Protein AF-0000000066938755 (afdb_homodimer)

Solvent-accessible surface area (backbone atoms only — not comparable to full-atom values): 15644 Å² total; per-residue (Å²): 121,82,80,70,64,70,66,38,62,28,36,40,84,78,56,40,41,33,39,37,31,66,53,80,45,90,40,31,42,31,44,42,37,76,62,40,30,31,38,31,44,30,29,24,67,40,48,62,88,62,52,44,80,46,65,42,92,86,52,53,77,41,65,29,66,55,67,86,51,46,42,32,41,32,22,37,66,63,65,39,28,58,47,34,36,41,62,67,54,75,63,49,87,84,67,51,86,54,50,25,33,38,25,49,44,29,26,64,62,80,80,44,73,85,49,53,74,43,74,38,60,65,43,38,52,33,66,90,62,59,77,90,46,54,56,92,82,54,62,37,65,128,120,83,80,70,66,70,66,39,61,28,36,39,83,81,56,40,40,32,40,36,30,68,54,81,44,91,39,31,41,30,44,43,38,73,61,40,30,31,38,29,44,30,29,25,66,40,48,62,89,62,52,43,80,47,66,43,91,88,52,52,75,40,65,30,66,55,68,85,50,46,42,34,39,32,22,35,66,63,63,39,28,58,47,34,38,41,60,67,54,75,62,50,88,85,67,50,86,52,51,25,33,39,26,48,43,29,27,63,64,78,81,46,72,85,49,52,74,44,75,38,60,65,43,38,50,32,65,89,62,60,77,90,46,55,55,95,80,54,61,38,63,128

InterPro domains:
  IPR006913 CENP-V/GFA domain [PF04828] (9-85)
  IPR006913 CENP-V/GFA domain [PS51891] (8-120)
  IPR011057 Mss4-like superfamily [SSF51316] (8-119)

Secondary structure (DSSP, 8-state):
-------EEEE-TTSSEEEEESS--S-EEEE-SHHHHHHT--EEEE-GGG-EEEE-TT--EEEEE-TT--EEEEEETTT--EEEEEE-SPPPTT-----EEEEGGGB-GGGGTTS-EEEEGGGGTS-SS-GGG--TT-----/-------EEEE-TTSSEEEEESS--S-EEEE-SHHHHHHT--EEEE-GGG-EEEE-TT--EEEEE-TT--EEEEEETTT--EEEEEE-SPPPTT-----EEEEGGGB-GGGGTTS-EEEEGGGGTS-SS-GGG--TT-----

Structure (mmCIF, N/CA/C/O backbone):
data_AF-0000000066938755-model_v1
#
loop_
_entity.id
_entity.type
_entity.pdbx_description
1 polymer 'CENP-V/GFA domain-containing protein'
#
loop_
_atom_site.group_PDB
_atom_site.id
_atom_site.type_symbol
_atom_site.label_atom_id
_atom_site.label_alt_id
_atom_site.label_comp_id
_atom_site.label_asym_id
_atom_site.label_entity_id
_atom_site.label_seq_id
_atom_site.pdbx_PDB_ins_code
_atom_site.Cartn_x
_atom_site.Cartn_y
_atom_site.Cartn_z
_atom_site.occupancy
_atom_site.B_iso_or_equiv
_atom_site.auth_seq_id
_atom_site.auth_comp_id
_atom_site.auth_asym_id
_atom_site.auth_atom_id
_atom_site.pdbx_PDB_model_num
ATOM 1 N N . MET A 1 1 ? 18.531 30.297 16.766 1 42.84 1 MET A N 1
ATOM 2 C CA . MET A 1 1 ? 17.281 29.812 16.156 1 42.84 1 MET A CA 1
ATOM 3 C C . MET A 1 1 ? 17.188 28.297 16.219 1 42.84 1 MET A C 1
ATOM 5 O O . MET A 1 1 ? 18.172 27.609 15.953 1 42.84 1 MET A O 1
ATOM 9 N N . ALA A 1 2 ? 16.469 27.781 17.172 1 47.81 2 ALA A N 1
ATOM 10 C CA . ALA A 1 2 ? 16.516 26.328 17.328 1 47.81 2 ALA A CA 1
ATOM 11 C C . ALA A 1 2 ? 16.672 25.625 15.969 1 47.81 2 ALA A C 1
ATOM 13 O O . ALA A 1 2 ? 16.016 26.016 14.992 1 47.81 2 ALA A O 1
ATOM 14 N N . ALA A 1 3 ? 17.594 25.062 15.562 1 51.38 3 ALA A N 1
ATOM 15 C CA . ALA A 1 3 ? 17.953 24.438 14.297 1 51.38 3 ALA A CA 1
ATOM 16 C C . ALA A 1 3 ? 16.797 23.578 13.758 1 51.38 3 ALA A C 1
ATOM 18 O O . ALA A 1 3 ? 16.406 22.594 14.383 1 51.38 3 ALA A O 1
ATOM 19 N N . ALA A 1 4 ? 15.758 24.156 13.172 1 60.5 4 ALA A N 1
ATOM 20 C CA . ALA A 1 4 ? 14.523 23.516 12.711 1 60.5 4 ALA A CA 1
ATOM 21 C C . ALA A 1 4 ? 14.828 22.25 11.906 1 60.5 4 ALA A C 1
ATOM 23 O O . ALA A 1 4 ? 15.758 22.234 11.094 1 60.5 4 ALA A O 1
ATOM 24 N N . ASN A 1 5 ? 14.602 21 12.469 1 71.94 5 ASN A N 1
ATOM 25 C CA . ASN A 1 5 ? 14.805 19.766 11.719 1 71.94 5 ASN A CA 1
ATOM 26 C C . ASN A 1 5 ? 14.297 19.891 10.281 1 71.94 5 ASN A C 1
ATOM 28 O O . ASN A 1 5 ? 13.305 20.578 10.023 1 71.94 5 ASN A O 1
ATOM 32 N N . PRO A 1 6 ? 15.195 19.641 9.359 1 86.5 6 PRO A N 1
ATOM 33 C CA . PRO A 1 6 ? 14.781 19.734 7.957 1 86.5 6 PRO A CA 1
ATOM 34 C C . PRO A 1 6 ? 13.43 19.078 7.691 1 86.5 6 PRO A C 1
ATOM 36 O O . PRO A 1 6 ? 13.055 18.125 8.375 1 86.5 6 PRO A O 1
ATOM 39 N N . PRO A 1 7 ? 12.672 19.719 6.781 1 95.75 7 PRO A N 1
ATOM 40 C CA . PRO A 1 7 ? 11.391 19.109 6.402 1 95.75 7 PRO A CA 1
ATOM 41 C C . PRO A 1 7 ? 11.531 17.672 5.926 1 95.75 7 PRO A C 1
ATOM 43 O O . PRO A 1 7 ? 12.617 17.25 5.508 1 95.75 7 PRO A O 1
ATOM 46 N N . ILE A 1 8 ? 10.484 16.922 6.117 1 97.44 8 ILE A N 1
ATOM 47 C CA . ILE A 1 8 ? 10.414 15.531 5.688 1 97.44 8 ILE A CA 1
ATOM 48 C C . ILE A 1 8 ? 9.664 15.438 4.363 1 97.44 8 ILE A C 1
ATOM 50 O O . ILE A 1 8 ? 8.602 16.047 4.203 1 97.44 8 ILE A O 1
ATOM 54 N N . ARG A 1 9 ? 10.289 14.68 3.465 1 98.12 9 ARG A N 1
ATOM 55 C CA . ARG A 1 9 ? 9.688 14.492 2.148 1 98.12 9 ARG A CA 1
ATOM 56 C C . ARG A 1 9 ? 9.211 13.055 1.969 1 98.12 9 ARG A C 1
ATOM 58 O O . ARG A 1 9 ? 9.953 12.109 2.229 1 98.12 9 ARG A O 1
ATOM 65 N N . SER A 1 10 ? 7.965 12.922 1.59 1 98.75 10 SER A N 1
ATOM 66 C CA . SER A 1 10 ? 7.332 11.664 1.213 1 98.75 10 SER A CA 1
ATOM 67 C C . SER A 1 10 ? 7.008 11.633 -0.277 1 98.75 10 SER A C 1
ATOM 69 O O . SER A 1 10 ? 6.125 12.352 -0.742 1 98.75 10 SER A O 1
ATOM 71 N N . THR A 1 11 ? 7.711 10.734 -1.049 1 98.75 11 THR A N 1
ATOM 72 C CA . THR A 1 11 ? 7.594 10.781 -2.502 1 98.75 11 THR A CA 1
ATOM 73 C C . THR A 1 11 ? 7.215 9.406 -3.057 1 98.75 11 THR A C 1
ATOM 75 O O . THR A 1 11 ? 7.805 8.398 -2.676 1 98.75 11 THR A O 1
ATOM 78 N N . CYS A 1 12 ? 6.18 9.445 -3.934 1 98.88 12 CYS A N 1
ATOM 79 C CA . CYS A 1 12 ? 5.828 8.172 -4.559 1 98.88 12 CYS A CA 1
ATOM 80 C C . CYS A 1 12 ? 6.98 7.641 -5.402 1 98.88 12 CYS A C 1
ATOM 82 O O . CYS A 1 12 ? 7.992 8.32 -5.578 1 98.88 12 CYS A O 1
ATOM 84 N N . HIS A 1 13 ? 6.941 6.504 -5.922 1 98.81 13 HIS A N 1
ATOM 85 C CA . HIS A 1 13 ? 8.086 5.816 -6.512 1 98.81 13 HIS A CA 1
ATOM 86 C C . HIS A 1 13 ? 8.555 6.516 -7.781 1 98.81 13 HIS A C 1
ATOM 88 O O . HIS A 1 13 ? 9.758 6.645 -8.016 1 98.81 13 HIS A O 1
ATOM 94 N N . CYS A 1 14 ? 7.637 6.938 -8.555 1 98.56 14 CYS A N 1
ATOM 95 C CA . CYS A 1 14 ? 8 7.535 -9.836 1 98.56 14 CYS A CA 1
ATOM 96 C C . CYS A 1 14 ? 8.328 9.016 -9.672 1 98.56 14 CYS A C 1
ATOM 98 O O . CYS A 1 14 ? 8.75 9.672 -10.625 1 98.56 14 CYS A O 1
ATOM 100 N N . GLY A 1 15 ? 8.039 9.547 -8.539 1 98.56 15 GLY A N 1
ATOM 101 C CA . GLY A 1 15 ? 8.398 10.93 -8.25 1 98.56 15 GLY A CA 1
ATOM 102 C C . GLY A 1 15 ? 7.301 11.914 -8.617 1 98.56 15 GLY A C 1
ATOM 103 O O . GLY A 1 15 ? 7.457 13.125 -8.43 1 98.56 15 GLY A O 1
ATOM 104 N N . ALA A 1 16 ? 6.172 11.477 -9.016 1 98.88 16 ALA A N 1
ATOM 105 C CA . ALA A 1 16 ? 5.113 12.344 -9.523 1 98.88 16 ALA A CA 1
ATOM 106 C C . ALA A 1 16 ? 4.492 13.164 -8.391 1 98.88 16 ALA A C 1
ATOM 108 O O . ALA A 1 16 ? 4.031 14.289 -8.617 1 98.88 16 ALA A O 1
ATOM 109 N N . ILE A 1 17 ? 4.41 12.617 -7.195 1 98.88 17 ILE A N 1
ATOM 110 C CA . ILE A 1 17 ? 3.742 13.25 -6.066 1 98.88 17 ILE A CA 1
ATOM 111 C C . ILE A 1 17 ? 4.676 13.266 -4.855 1 98.88 17 ILE A C 1
ATOM 113 O O . ILE A 1 17 ? 5.27 12.242 -4.508 1 98.88 17 ILE A O 1
ATOM 117 N N . ALA A 1 18 ? 4.824 14.391 -4.266 1 98.81 18 ALA A N 1
ATOM 118 C CA . ALA A 1 18 ? 5.594 14.547 -3.035 1 98.81 18 ALA A CA 1
ATOM 119 C C . ALA A 1 18 ? 4.805 15.336 -1.991 1 98.81 18 ALA A C 1
ATOM 121 O O . ALA A 1 18 ? 4.176 16.344 -2.312 1 98.81 18 ALA A O 1
ATOM 122 N N . ILE A 1 19 ? 4.793 14.844 -0.82 1 98.88 19 ILE A N 1
ATOM 123 C CA . ILE A 1 19 ? 4.219 15.523 0.336 1 98.88 19 ILE A CA 1
ATOM 124 C C . ILE A 1 19 ? 5.336 15.961 1.283 1 98.88 19 ILE A C 1
ATOM 126 O O . ILE A 1 19 ? 6.18 15.156 1.676 1 98.88 19 ILE A O 1
ATOM 130 N N . ILE A 1 20 ? 5.281 17.203 1.581 1 98.75 20 ILE A N 1
ATOM 131 C CA . ILE A 1 20 ? 6.305 17.781 2.451 1 98.75 20 ILE A CA 1
ATOM 132 C C . ILE A 1 20 ? 5.684 18.172 3.787 1 98.75 20 ILE A C 1
ATOM 134 O O . ILE A 1 20 ? 4.676 18.891 3.822 1 98.75 20 ILE A O 1
ATOM 138 N N . VAL A 1 21 ? 6.305 17.703 4.895 1 98.5 21 VAL A N 1
ATOM 139 C CA . VAL A 1 21 ? 5.832 18.016 6.238 1 98.5 21 VAL A CA 1
ATOM 140 C C . VAL A 1 21 ? 6.977 18.594 7.07 1 98.5 21 VAL A C 1
ATOM 142 O O . VAL A 1 21 ? 8.148 18.328 6.785 1 98.5 21 VAL A O 1
ATOM 145 N N . PRO A 1 22 ? 6.633 19.266 8.125 1 97.25 22 PRO A N 1
ATOM 146 C CA . PRO A 1 22 ? 7.664 20.062 8.812 1 97.25 22 PRO A CA 1
ATOM 147 C C . PRO A 1 22 ? 8.438 19.234 9.844 1 97.25 22 PRO A C 1
ATOM 149 O O . PRO A 1 22 ? 9.422 19.719 10.406 1 97.25 22 PRO A O 1
ATOM 152 N N . ARG A 1 23 ? 8 18.031 10.133 1 96.75 23 ARG A N 1
ATOM 153 C CA . ARG A 1 23 ? 8.609 17.234 11.195 1 96.75 23 ARG A CA 1
ATOM 154 C C . ARG A 1 23 ? 8.281 15.758 11.031 1 96.75 23 ARG A C 1
ATOM 156 O O . ARG A 1 23 ? 7.41 15.391 10.242 1 96.75 23 ARG A O 1
ATOM 163 N N . LEU A 1 24 ? 9.062 14.961 11.766 1 97.44 24 LEU A N 1
ATOM 164 C CA . LEU A 1 24 ? 8.688 13.562 11.891 1 97.44 24 LEU A CA 1
ATOM 165 C C . LEU A 1 24 ? 7.359 13.414 12.633 1 97.44 24 LEU A C 1
ATOM 167 O O . LEU A 1 24 ? 7.02 14.258 13.469 1 97.44 24 LEU A O 1
ATOM 171 N N . PRO A 1 25 ? 6.617 12.406 12.258 1 97.75 25 PRO A N 1
ATOM 172 C CA . PRO A 1 25 ? 5.398 12.195 13.039 1 97.75 25 PRO A CA 1
ATOM 173 C C . PRO A 1 25 ? 5.688 11.727 14.461 1 97.75 25 PRO A C 1
ATOM 175 O O . PRO A 1 25 ? 6.762 11.188 14.734 1 97.75 25 PRO A O 1
ATOM 178 N N . GLU A 1 26 ? 4.738 11.953 15.32 1 97.06 26 GLU A N 1
ATOM 179 C CA . GLU A 1 26 ? 4.871 11.492 16.703 1 97.06 26 GLU A CA 1
ATOM 180 C C . GLU A 1 26 ? 4.984 9.969 16.766 1 97.06 26 GLU A C 1
ATOM 182 O O . GLU A 1 26 ? 5.742 9.43 17.562 1 97.06 26 GLU A O 1
ATOM 187 N N . TYR A 1 27 ? 4.285 9.328 16 1 98.31 27 TYR A N 1
ATOM 188 C CA . TYR A 1 27 ? 4.301 7.887 15.773 1 98.31 27 TYR A CA 1
ATOM 189 C C . TYR A 1 27 ? 3.754 7.547 14.391 1 98.31 27 TYR A C 1
ATOM 191 O O . TYR A 1 27 ? 3.215 8.414 13.695 1 98.31 27 TYR A O 1
ATOM 199 N N . ILE A 1 28 ? 4 6.383 13.992 1 98.75 28 ILE A N 1
ATOM 200 C CA . ILE A 1 28 ? 3.453 5.848 12.75 1 98.75 28 ILE A CA 1
ATOM 201 C C . ILE A 1 28 ? 2.324 4.867 13.062 1 98.75 28 ILE A C 1
ATOM 203 O O . ILE A 1 28 ? 2.514 3.912 13.82 1 98.75 28 ILE A O 1
ATOM 207 N N . ASN A 1 29 ? 1.159 5.184 12.516 1 98.62 29 ASN A N 1
ATOM 208 C CA . ASN A 1 29 ? 0.007 4.316 12.742 1 98.62 29 ASN A CA 1
ATOM 209 C C . ASN A 1 29 ? -0.205 3.348 11.586 1 98.62 29 ASN A C 1
ATOM 211 O O . ASN A 1 29 ? -0.45 3.77 10.453 1 98.62 29 ASN A O 1
ATOM 215 N N . VAL A 1 30 ? -0.085 2.09 11.867 1 98.44 30 VAL A N 1
ATOM 216 C CA . VAL A 1 30 ? -0.421 1.041 10.914 1 98.44 30 VAL A CA 1
ATOM 217 C C . VAL A 1 30 ? -1.814 0.494 11.211 1 98.44 30 VAL A C 1
ATOM 219 O O . VAL A 1 30 ? -1.955 -0.539 11.867 1 98.44 30 VAL A O 1
ATOM 222 N N . CYS A 1 31 ? -2.768 1.199 10.711 1 97.69 31 CYS A N 1
ATOM 223 C CA . CYS A 1 31 ? -4.176 0.887 10.938 1 97.69 31 CYS A CA 1
ATOM 224 C C . CYS A 1 31 ? -4.578 -0.385 10.203 1 97.69 31 CYS A C 1
ATOM 226 O O . CYS A 1 31 ? -4.195 -0.586 9.047 1 97.69 31 CYS A O 1
ATOM 228 N N . GLN A 1 32 ? -5.426 -1.168 10.797 1 96.88 32 GLN A N 1
ATOM 229 C CA . GLN A 1 32 ? -5.781 -2.445 10.188 1 96.88 32 GLN A CA 1
ATOM 230 C C . GLN A 1 32 ? -7.246 -2.459 9.75 1 96.88 32 GLN A C 1
ATOM 232 O O . GLN A 1 32 ? -7.828 -3.525 9.555 1 96.88 32 GLN A O 1
ATOM 237 N N . CYS A 1 33 ? -7.852 -1.279 9.609 1 96.5 33 CYS A N 1
ATOM 238 C CA . CYS A 1 33 ? -9.195 -1.281 9.039 1 96.5 33 CYS A CA 1
ATOM 239 C C . CYS A 1 33 ? -9.18 -1.816 7.609 1 96.5 33 CYS A C 1
ATOM 241 O O . CYS A 1 33 ? -8.109 -2.115 7.066 1 96.5 33 CYS A O 1
ATOM 243 N N . THR A 1 34 ? -10.273 -1.921 6.957 1 96.56 34 THR A N 1
ATOM 244 C CA . THR A 1 34 ? -10.398 -2.676 5.715 1 96.56 34 THR A CA 1
ATOM 245 C C . THR A 1 34 ? -9.609 -2.008 4.598 1 96.56 34 THR A C 1
ATOM 247 O O . THR A 1 34 ? -8.961 -2.688 3.797 1 96.56 34 THR A O 1
ATOM 250 N N . ILE A 1 35 ? -9.57 -0.708 4.562 1 97.69 35 ILE A N 1
ATOM 251 C CA . ILE A 1 35 ? -8.898 -0.062 3.438 1 97.69 35 ILE A CA 1
ATOM 252 C C . ILE A 1 35 ? -7.426 0.153 3.773 1 97.69 35 ILE A C 1
ATOM 254 O O . ILE A 1 35 ? -6.551 -0.041 2.924 1 97.69 35 ILE A O 1
ATOM 258 N N . CYS A 1 36 ? -7.105 0.47 5 1 98.31 36 CYS A N 1
ATOM 259 C CA . CYS A 1 36 ? -5.727 0.778 5.359 1 98.31 36 CYS A CA 1
ATOM 260 C C . CYS A 1 36 ? -4.852 -0.468 5.289 1 98.31 36 CYS A C 1
ATOM 262 O O . CYS A 1 36 ? -3.711 -0.406 4.828 1 98.31 36 CYS A O 1
ATOM 264 N N . ARG A 1 37 ? -5.398 -1.554 5.719 1 97.81 37 ARG A N 1
ATOM 265 C CA . ARG A 1 37 ? -4.594 -2.77 5.648 1 97.81 37 ARG A CA 1
ATOM 266 C C . ARG A 1 37 ? -4.324 -3.164 4.199 1 97.81 37 ARG A C 1
ATOM 268 O O . ARG A 1 37 ? -3.262 -3.701 3.885 1 97.81 37 ARG A O 1
ATOM 275 N N . ARG A 1 38 ? -5.27 -2.926 3.33 1 98.75 38 ARG A N 1
ATOM 276 C CA . ARG A 1 38 ? -5.074 -3.25 1.921 1 98.75 38 ARG A CA 1
ATOM 277 C C . ARG A 1 38 ? -4.004 -2.359 1.299 1 98.75 38 ARG A C 1
ATOM 279 O O . ARG A 1 38 ? -3.213 -2.816 0.47 1 98.75 38 ARG A O 1
ATOM 286 N N . TYR A 1 39 ? -3.988 -1.145 1.74 1 98.88 39 TYR A N 1
ATOM 287 C CA . TYR A 1 39 ? -2.943 -0.234 1.284 1 98.88 39 TYR A CA 1
ATOM 288 C C . TYR A 1 39 ? -1.594 -0.607 1.886 1 98.88 39 TYR A C 1
ATOM 290 O O . TYR A 1 39 ? -0.545 -0.244 1.348 1 98.88 39 TYR A O 1
ATOM 298 N N . GLY A 1 40 ? -1.645 -1.306 2.947 1 98.62 40 GLY A N 1
ATOM 299 C CA . GLY A 1 40 ? -0.41 -1.477 3.699 1 98.62 40 GLY A CA 1
ATOM 300 C C . GLY A 1 40 ? 0.199 -0.164 4.152 1 98.62 40 GLY A C 1
ATOM 301 O O . GLY A 1 40 ? 1.419 -0.053 4.285 1 98.62 40 GLY A O 1
ATOM 302 N N . ALA A 1 41 ? -0.607 0.775 4.336 1 98.75 41 ALA A N 1
ATOM 303 C CA . ALA A 1 41 ? -0.117 2.127 4.598 1 98.75 41 ALA A CA 1
ATOM 304 C C . ALA A 1 41 ? 0.369 2.266 6.039 1 98.75 41 ALA A C 1
ATOM 306 O O . ALA A 1 41 ? -0.072 1.526 6.922 1 98.75 41 ALA A O 1
ATOM 307 N N . ALA A 1 42 ? 1.261 3.133 6.254 1 98.81 42 ALA A N 1
ATOM 308 C CA . ALA A 1 42 ? 1.79 3.576 7.539 1 98.81 42 ALA A CA 1
ATOM 309 C C . ALA A 1 42 ? 1.661 5.09 7.695 1 98.81 42 ALA A C 1
ATOM 311 O O . ALA A 1 42 ? 2.426 5.848 7.098 1 98.81 42 ALA A O 1
ATOM 312 N N . TRP A 1 43 ? 0.767 5.457 8.586 1 98.88 43 TRP A N 1
ATOM 313 C CA . TRP A 1 43 ? 0.293 6.84 8.562 1 98.88 43 TRP A CA 1
ATOM 314 C C . TRP A 1 43 ? 1.038 7.691 9.578 1 98.88 43 TRP A C 1
ATOM 316 O O . TRP A 1 43 ? 1.145 7.316 10.75 1 98.88 43 TRP A O 1
ATOM 326 N N . GLY A 1 44 ? 1.58 8.797 9.141 1 98.75 44 GLY A N 1
ATOM 327 C CA . GLY A 1 44 ? 1.902 9.938 9.977 1 98.75 44 GLY A CA 1
ATOM 328 C C . GLY A 1 44 ? 0.848 11.031 9.938 1 98.75 44 GLY A C 1
ATOM 329 O O . GLY A 1 44 ? 0.285 11.312 8.875 1 98.75 44 GLY A O 1
ATOM 330 N N . TYR A 1 45 ? 0.592 11.656 11.031 1 98.19 45 TYR A N 1
ATOM 331 C CA . TYR A 1 45 ? -0.534 12.578 11.109 1 98.19 45 TYR A CA 1
ATOM 332 C C . TYR A 1 45 ? -0.05 14.023 11.219 1 98.19 45 TYR A C 1
ATOM 334 O O . TYR A 1 45 ? 0.914 14.305 11.93 1 98.19 45 TYR A O 1
ATOM 342 N N . TYR A 1 46 ? -0.812 14.867 10.461 1 97.19 46 TYR A N 1
ATOM 343 C CA . TYR A 1 46 ? -0.504 16.297 10.43 1 97.19 46 TYR A CA 1
ATOM 344 C C . TYR A 1 46 ? -1.771 17.125 10.258 1 97.19 46 TYR A C 1
ATOM 346 O O . TYR A 1 46 ? -2.762 16.641 9.703 1 97.19 46 TYR A O 1
ATOM 354 N N . HIS A 1 47 ? -1.703 18.328 10.805 1 95.94 47 HIS A N 1
ATOM 355 C CA . HIS A 1 47 ? -2.721 19.297 10.398 1 95.94 47 HIS A CA 1
ATOM 356 C C . HIS A 1 47 ? -2.582 19.656 8.93 1 95.94 47 HIS A C 1
ATOM 358 O O . HIS A 1 47 ? -1.474 19.906 8.453 1 95.94 47 HIS A O 1
ATOM 364 N N . PRO A 1 48 ? -3.725 19.672 8.211 1 96.12 48 PRO A N 1
ATOM 365 C CA . PRO A 1 48 ? -3.635 19.953 6.773 1 96.12 48 PRO A CA 1
ATOM 366 C C . PRO A 1 48 ? -2.908 21.266 6.477 1 96.12 48 PRO A C 1
ATOM 368 O O . PRO A 1 48 ? -2.203 21.375 5.469 1 96.12 48 PRO A O 1
ATOM 371 N N . ASP A 1 49 ? -2.924 22.203 7.332 1 94.81 49 ASP A N 1
ATOM 372 C CA . ASP A 1 49 ? -2.355 23.531 7.102 1 94.81 49 ASP A CA 1
ATOM 373 C C . ASP A 1 49 ? -0.829 23.469 7.102 1 94.81 49 ASP A C 1
ATOM 375 O O . ASP A 1 49 ? -0.171 24.406 6.641 1 94.81 49 ASP A O 1
ATOM 379 N N . GLU A 1 50 ? -0.286 22.438 7.617 1 95.94 50 GLU A N 1
ATOM 380 C CA . GLU A 1 50 ? 1.17 22.406 7.723 1 95.94 50 GLU A CA 1
ATOM 381 C C . GLU A 1 50 ? 1.783 21.547 6.621 1 95.94 50 GLU A C 1
ATOM 383 O O . GLU A 1 50 ? 2.996 21.312 6.602 1 95.94 50 GLU A O 1
ATOM 388 N N . VAL A 1 51 ? 0.937 21.094 5.73 1 98.19 51 VAL A N 1
ATOM 389 C CA . VAL A 1 51 ? 1.369 20.125 4.723 1 98.19 51 VAL A CA 1
ATOM 390 C C . VAL A 1 51 ? 1.444 20.812 3.357 1 98.19 51 VAL A C 1
ATOM 392 O O . VAL A 1 51 ? 0.55 21.578 2.988 1 98.19 51 VAL A O 1
ATOM 395 N N . LYS A 1 52 ? 2.539 20.531 2.648 1 98.56 52 LYS A N 1
ATOM 396 C CA . LYS A 1 52 ? 2.674 20.953 1.258 1 98.56 52 LYS A CA 1
ATOM 397 C C . LYS A 1 52 ? 2.66 19.766 0.311 1 98.56 52 LYS A C 1
ATOM 399 O O . LYS A 1 52 ? 3.35 18.766 0.548 1 98.56 52 LYS A O 1
ATOM 404 N N . ILE A 1 53 ? 1.874 19.875 -0.751 1 98.69 53 ILE A N 1
ATOM 405 C CA . ILE A 1 53 ? 1.812 18.828 -1.77 1 98.69 53 ILE A CA 1
ATOM 406 C C . ILE A 1 53 ? 2.387 19.359 -3.082 1 98.69 53 ILE A C 1
ATOM 408 O O . ILE A 1 53 ? 1.978 20.422 -3.564 1 98.69 53 ILE A O 1
ATOM 412 N N . GLU A 1 54 ? 3.346 18.594 -3.59 1 98.62 54 GLU A N 1
ATOM 413 C CA . GLU A 1 54 ? 3.961 18.906 -4.879 1 98.62 54 GLU A CA 1
ATOM 414 C C . GLU A 1 54 ? 3.691 17.812 -5.898 1 98.62 54 GLU A C 1
ATOM 416 O O . GLU A 1 54 ? 3.844 16.625 -5.594 1 98.62 54 GLU A O 1
ATOM 421 N N . THR A 1 55 ? 3.301 18.234 -7.082 1 98.5 55 THR A N 1
ATOM 422 C CA . THR A 1 55 ? 3.096 17.281 -8.18 1 98.5 55 THR A CA 1
ATOM 423 C C . THR A 1 55 ? 3.881 17.719 -9.414 1 98.5 55 THR A C 1
ATOM 425 O O . THR A 1 55 ? 3.996 18.906 -9.695 1 98.5 55 THR A O 1
ATOM 428 N N . LYS A 1 56 ? 4.453 16.766 -10.078 1 98.44 56 LYS A N 1
ATOM 429 C CA . LYS A 1 56 ? 5.109 17.062 -11.344 1 98.44 56 LYS A CA 1
ATOM 430 C C . LYS A 1 56 ? 4.09 17.484 -12.398 1 98.44 56 LYS A C 1
ATOM 432 O O . LYS A 1 56 ? 2.914 17.125 -12.32 1 98.44 56 LYS A O 1
ATOM 437 N N . PRO A 1 57 ? 4.594 18.25 -13.43 1 97.81 57 PRO A N 1
ATOM 438 C CA . PRO A 1 57 ? 3.686 18.609 -14.516 1 97.81 57 PRO A CA 1
ATOM 439 C C . PRO A 1 57 ? 3.07 17.375 -15.195 1 97.81 57 PRO A C 1
ATOM 441 O O . PRO A 1 57 ? 3.787 16.438 -15.539 1 97.81 57 PRO A O 1
ATOM 444 N N . GLY A 1 58 ? 1.822 17.406 -15.25 1 97.81 58 GLY A N 1
ATOM 445 C CA . GLY A 1 58 ? 1.133 16.328 -15.945 1 97.81 58 GLY A CA 1
ATOM 446 C C . GLY A 1 58 ? 0.804 15.156 -15.047 1 97.81 58 GLY A C 1
ATOM 447 O O . GLY A 1 58 ? 0.125 14.211 -15.461 1 97.81 58 GLY A O 1
ATOM 448 N N . ALA A 1 59 ? 1.325 15.18 -13.836 1 98.19 59 ALA A N 1
ATOM 449 C CA . ALA A 1 59 ? 1.033 14.094 -12.898 1 98.19 59 ALA A CA 1
ATOM 450 C C . ALA A 1 59 ? -0.439 14.094 -12.5 1 98.19 59 ALA A C 1
ATOM 452 O O . ALA A 1 59 ? -1.042 15.156 -12.336 1 98.19 59 ALA A O 1
ATOM 453 N N . ILE A 1 60 ? -0.982 12.898 -12.398 1 98.25 60 ILE A N 1
ATOM 454 C CA . ILE A 1 60 ? -2.369 12.742 -11.977 1 98.25 60 ILE A CA 1
ATOM 455 C C . ILE A 1 60 ? -2.42 12.07 -10.609 1 98.25 60 ILE A C 1
ATOM 457 O O . ILE A 1 60 ? -1.848 10.992 -10.422 1 98.25 60 ILE A O 1
ATOM 461 N N . THR A 1 61 ? -3.027 12.734 -9.672 1 98.75 61 THR A N 1
ATOM 462 C CA . THR A 1 61 ? -3.393 12.148 -8.391 1 98.75 61 THR A CA 1
ATOM 463 C C . THR A 1 61 ? -4.832 11.648 -8.414 1 98.75 61 THR A C 1
ATOM 465 O O . THR A 1 61 ? -5.766 12.438 -8.586 1 98.75 61 THR A O 1
ATOM 468 N N . LYS A 1 62 ? -4.988 10.398 -8.211 1 98.81 62 LYS A N 1
ATOM 469 C CA . LYS A 1 62 ? -6.336 9.844 -8.141 1 98.81 62 LYS A CA 1
ATOM 470 C C . LYS A 1 62 ? -6.844 9.797 -6.703 1 98.81 62 LYS A C 1
ATOM 472 O O . LYS A 1 62 ? -6.051 9.789 -5.762 1 98.81 62 LYS A O 1
ATOM 477 N N . GLN A 1 63 ? -8.133 9.797 -6.602 1 98.69 63 GLN A N 1
ATOM 478 C CA . GLN A 1 63 ? -8.773 9.797 -5.289 1 98.69 63 GLN A CA 1
ATOM 479 C C . GLN A 1 63 ? -9.766 8.648 -5.156 1 98.69 63 GLN A C 1
ATOM 481 O O . GLN A 1 63 ? -10.5 8.344 -6.102 1 98.69 63 GLN A O 1
ATOM 486 N N . TYR A 1 64 ? -9.703 8.07 -4.051 1 98.81 64 TYR A N 1
ATOM 487 C CA . TYR A 1 64 ? -10.734 7.109 -3.668 1 98.81 64 TYR A CA 1
ATOM 488 C C . TYR A 1 64 ? -11.516 7.602 -2.457 1 98.81 64 TYR A C 1
ATOM 490 O O . TYR A 1 64 ? -10.953 7.785 -1.377 1 98.81 64 TYR A O 1
ATOM 498 N N . ILE A 1 65 ? -12.758 7.883 -2.697 1 98.06 65 ILE A N 1
ATOM 499 C CA . ILE A 1 65 ? -13.703 8.336 -1.684 1 98.06 65 ILE A CA 1
ATOM 500 C C . ILE A 1 65 ? -14.805 7.301 -1.506 1 98.06 65 ILE A C 1
ATOM 502 O O . ILE A 1 65 ? -15.492 6.949 -2.467 1 98.06 65 ILE A O 1
ATOM 506 N N . TRP A 1 66 ? -14.953 6.844 -0.285 1 95.31 66 TRP A N 1
ATOM 507 C CA . TRP A 1 66 ? -15.906 5.758 -0.064 1 95.31 66 TRP A CA 1
ATOM 508 C C . TRP A 1 66 ? -16.594 5.906 1.289 1 95.31 66 TRP A C 1
ATOM 510 O O . TRP A 1 66 ? -16.25 6.793 2.072 1 95.31 66 TRP A O 1
ATOM 520 N N . GLY A 1 67 ? -17.594 5.062 1.462 1 92.44 67 GLY A N 1
ATOM 521 C CA . GLY A 1 67 ? -18.281 5.059 2.74 1 92.44 67 GLY A CA 1
ATOM 522 C C . GLY A 1 67 ? -18.938 6.383 3.062 1 92.44 67 GLY A C 1
ATOM 523 O O . GLY A 1 67 ? -19.734 6.898 2.27 1 92.44 67 GLY A O 1
ATOM 524 N N . ASP A 1 68 ? -18.594 6.941 4.258 1 90 68 ASP A N 1
ATOM 525 C CA . ASP A 1 68 ? -19.203 8.203 4.691 1 90 68 ASP A CA 1
ATOM 526 C C . ASP A 1 68 ? -18.656 9.375 3.873 1 90 68 ASP A C 1
ATOM 528 O O . ASP A 1 68 ? -19.141 10.5 4.008 1 90 68 ASP A O 1
ATOM 532 N N . ARG A 1 69 ? -17.703 9.125 3.121 1 93.81 69 ARG A N 1
ATOM 533 C CA . ARG A 1 69 ? -17.172 10.086 2.162 1 93.81 69 ARG A CA 1
ATOM 534 C C . ARG A 1 69 ? -16.516 11.266 2.877 1 93.81 69 ARG A C 1
ATOM 536 O O . ARG A 1 69 ? -16.562 12.398 2.393 1 93.81 69 ARG A O 1
ATOM 543 N N . ASP A 1 70 ? -15.898 10.984 4.07 1 91.25 70 ASP A N 1
ATOM 544 C CA . ASP A 1 70 ? -15.289 12.031 4.887 1 91.25 70 ASP A CA 1
ATOM 545 C C . ASP A 1 70 ? -13.812 12.195 4.551 1 91.25 70 ASP A C 1
ATOM 547 O O . ASP A 1 70 ? -13.195 13.195 4.918 1 91.25 70 ASP A O 1
ATOM 551 N N . LEU A 1 71 ? -13.297 11.172 3.846 1 94.69 71 LEU A N 1
ATOM 552 C CA . LEU A 1 71 ? -11.875 11.164 3.521 1 94.69 71 LEU A CA 1
ATOM 553 C C . LEU A 1 71 ? -11.648 10.805 2.059 1 94.69 71 LEU A C 1
ATOM 555 O O . LEU A 1 71 ? -12.43 10.047 1.477 1 94.69 71 LEU A O 1
ATOM 559 N N . SER A 1 72 ? -10.656 11.391 1.541 1 98.12 72 SER A N 1
ATOM 560 C CA . SER A 1 72 ? -10.141 10.898 0.271 1 98.12 72 SER A CA 1
ATOM 561 C C . SER A 1 72 ? -8.789 10.219 0.456 1 98.12 72 SER A C 1
ATOM 563 O O . SER A 1 72 ? -7.918 10.727 1.162 1 98.12 72 SER A O 1
ATOM 565 N N . PHE A 1 73 ? -8.656 9.055 -0.046 1 98.81 73 PHE A N 1
ATOM 566 C CA . PHE A 1 73 ? -7.348 8.43 -0.187 1 98.81 73 PHE A CA 1
ATOM 567 C C . PHE A 1 73 ? -6.746 8.734 -1.554 1 98.81 73 PHE A C 1
ATOM 569 O O . PHE A 1 73 ? -7.387 8.516 -2.584 1 98.81 73 PHE A O 1
ATOM 576 N N . ASN A 1 74 ? -5.555 9.234 -1.576 1 98.94 74 ASN A N 1
ATOM 577 C CA . ASN A 1 74 ? -4.941 9.781 -2.779 1 98.94 74 ASN A CA 1
ATOM 578 C C . ASN A 1 74 ? -3.705 8.992 -3.193 1 98.94 74 ASN A C 1
ATOM 580 O O . ASN A 1 74 ? -2.809 8.758 -2.379 1 98.94 74 ASN A O 1
ATOM 584 N N . PHE A 1 75 ? -3.68 8.547 -4.461 1 98.94 75 PHE A N 1
ATOM 585 C CA . PHE A 1 75 ? -2.59 7.703 -4.945 1 98.94 75 PHE A CA 1
ATOM 586 C C . PHE A 1 75 ? -2.158 8.125 -6.344 1 98.94 75 PHE A C 1
ATOM 588 O O . PHE A 1 75 ? -2.918 8.781 -7.062 1 98.94 75 PHE A O 1
ATOM 595 N N . CYS A 1 76 ? -0.973 7.844 -6.676 1 98.94 76 CYS A N 1
ATOM 596 C CA . CYS A 1 76 ? -0.39 8.203 -7.965 1 98.94 76 CYS A CA 1
ATOM 597 C C . CYS A 1 76 ? -0.985 7.355 -9.086 1 98.94 76 CYS A C 1
ATOM 599 O O . CYS A 1 76 ? -0.997 6.129 -9.008 1 98.94 76 CYS A O 1
ATOM 601 N N . ASP A 1 77 ? -1.4 7.988 -10.094 1 98.88 77 ASP A N 1
ATOM 602 C CA . ASP A 1 77 ? -1.996 7.309 -11.234 1 98.88 77 ASP A CA 1
ATOM 603 C C . ASP A 1 77 ? -0.956 6.477 -11.984 1 98.88 77 ASP A C 1
ATOM 605 O O . ASP A 1 77 ? -1.291 5.469 -12.609 1 98.88 77 ASP A O 1
ATOM 609 N N . ASN A 1 78 ? 0.24 6.852 -11.867 1 98.75 78 ASN A N 1
ATOM 610 C CA . ASN A 1 78 ? 1.292 6.207 -12.648 1 98.75 78 ASN A CA 1
ATOM 611 C C . ASN A 1 78 ? 1.861 4.992 -11.914 1 98.75 78 ASN A C 1
ATOM 613 O O . ASN A 1 78 ? 1.812 3.873 -12.43 1 98.75 78 ASN A O 1
ATOM 617 N N . CYS A 1 79 ? 2.301 5.176 -10.703 1 98.88 79 CYS A N 1
ATOM 618 C CA . CYS A 1 79 ? 2.99 4.07 -10.047 1 98.88 79 CYS A CA 1
ATOM 619 C C . CYS A 1 79 ? 2.074 3.377 -9.039 1 98.88 79 CYS A C 1
ATOM 621 O O . CYS A 1 79 ? 2.4 2.299 -8.539 1 98.88 79 CYS A O 1
ATOM 623 N N . GLY A 1 80 ? 1.001 3.998 -8.695 1 98.94 80 GLY A N 1
ATOM 624 C CA . GLY A 1 80 ? 0.018 3.33 -7.855 1 98.94 80 GLY A CA 1
ATOM 625 C C . GLY A 1 80 ? 0.278 3.514 -6.371 1 98.94 80 GLY A C 1
ATOM 626 O O . GLY A 1 80 ? -0.506 3.057 -5.535 1 98.94 80 GLY A O 1
ATOM 627 N N . CYS A 1 81 ? 1.344 4.188 -5.977 1 98.94 81 CYS A N 1
ATOM 628 C CA . CYS A 1 81 ? 1.639 4.383 -4.562 1 98.94 81 CYS A CA 1
ATOM 629 C C . CYS A 1 81 ? 0.58 5.262 -3.902 1 98.94 81 CYS A C 1
ATOM 631 O O . CYS A 1 81 ? 0.278 6.352 -4.391 1 98.94 81 CYS A O 1
ATOM 633 N N . VAL A 1 82 ? 0.016 4.797 -2.83 1 99 82 VAL A N 1
ATOM 634 C CA . VAL A 1 82 ? -0.842 5.629 -1.99 1 99 82 VAL A CA 1
ATOM 635 C C . VAL A 1 82 ? 0.005 6.648 -1.232 1 99 82 VAL A C 1
ATOM 637 O O . VAL A 1 82 ? 0.982 6.285 -0.573 1 99 82 VAL A O 1
ATOM 640 N N . CYS A 1 83 ? -0.433 7.906 -1.292 1 98.94 83 CYS A N 1
ATOM 641 C CA . CYS A 1 83 ? 0.443 8.961 -0.791 1 98.94 83 CYS A CA 1
ATOM 642 C C . CYS A 1 83 ? -0.092 9.539 0.512 1 98.94 83 CYS A C 1
ATOM 644 O O . CYS A 1 83 ? 0.666 9.75 1.463 1 98.94 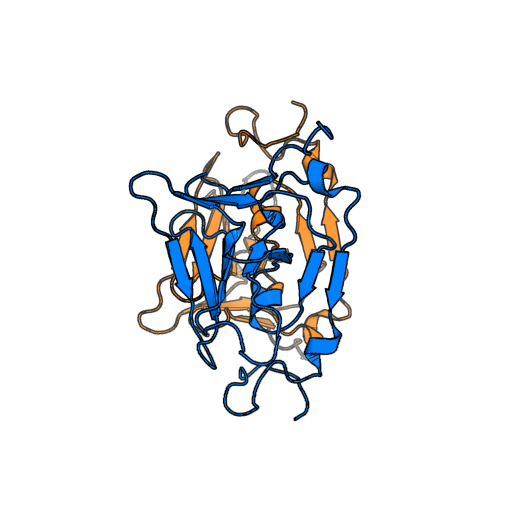83 CYS A O 1
ATOM 646 N N . TYR A 1 84 ? -1.389 9.82 0.536 1 98.94 84 TYR A N 1
ATOM 647 C CA . TYR A 1 84 ? -1.974 10.453 1.713 1 98.94 84 TYR A CA 1
ATOM 648 C C . TYR A 1 84 ? -3.488 10.281 1.727 1 98.94 84 TYR A C 1
ATOM 650 O O . TYR A 1 84 ? -4.09 9.93 0.708 1 98.94 84 TYR A O 1
ATOM 658 N N . TRP A 1 85 ? -4.074 10.383 2.822 1 98.5 85 TRP A N 1
ATOM 659 C CA . TRP A 1 85 ? -5.504 10.664 2.881 1 98.5 85 TRP A CA 1
ATOM 660 C C . TRP A 1 85 ? -5.766 12.078 3.385 1 98.5 85 TRP A C 1
ATOM 662 O O . TRP A 1 85 ? -4.934 12.656 4.09 1 98.5 85 TRP A O 1
ATOM 672 N N . TRP A 1 86 ? -6.852 12.648 2.918 1 97.75 86 TRP A N 1
ATOM 673 C CA . TRP A 1 86 ? -7.207 14.039 3.17 1 97.75 86 TRP A CA 1
ATOM 674 C C . TRP A 1 86 ? -8.641 14.156 3.691 1 97.75 86 TRP A C 1
ATOM 676 O O . TRP A 1 86 ? -9.555 13.531 3.15 1 97.75 86 TRP A O 1
ATOM 686 N N . PRO A 1 87 ? -8.82 14.961 4.77 1 95.75 87 PRO A N 1
ATOM 687 C CA . PRO A 1 87 ? -10.188 15.156 5.266 1 95.75 87 PRO A CA 1
ATOM 688 C C . PRO A 1 87 ? -11.031 16.016 4.332 1 95.75 87 PRO A C 1
ATOM 690 O O . PRO A 1 87 ? -10.555 17.031 3.818 1 95.75 87 PRO A O 1
ATOM 693 N N . LEU A 1 88 ? -12.242 15.555 4.07 1 93.94 88 LEU A N 1
ATOM 694 C CA . LEU A 1 88 ? -13.148 16.297 3.201 1 93.94 88 LEU A CA 1
ATOM 695 C C . LEU A 1 88 ? -14.203 17.031 4.016 1 93.94 88 LEU A C 1
ATOM 697 O O . LEU A 1 88 ? -14.914 17.891 3.488 1 93.94 88 LEU A O 1
ATOM 701 N N . ARG A 1 89 ? -14.266 16.672 5.25 1 85.31 89 ARG A N 1
ATOM 702 C CA . ARG A 1 89 ? -15.172 17.406 6.133 1 85.31 89 ARG A CA 1
ATOM 703 C C . ARG A 1 89 ? -14.43 18.484 6.914 1 85.31 89 ARG A C 1
ATOM 705 O O . ARG A 1 89 ? -13.25 18.328 7.227 1 85.31 89 ARG A O 1
ATOM 712 N N . PRO A 1 90 ? -15.18 19.562 7.105 1 77.75 90 PRO A N 1
ATOM 713 C CA . PRO A 1 90 ? -14.555 20.625 7.891 1 77.75 90 PRO A CA 1
ATOM 714 C C . PRO A 1 90 ? -14.25 20.203 9.328 1 77.75 90 PRO A C 1
ATOM 716 O O . PRO A 1 90 ? -14.812 19.219 9.82 1 77.75 90 PRO A O 1
ATOM 719 N N . PRO A 1 91 ? -13.133 20.891 9.82 1 74.5 91 PRO A N 1
ATOM 720 C CA . PRO A 1 91 ? -12.805 20.578 11.219 1 74.5 91 PRO A CA 1
ATOM 721 C C . PRO A 1 91 ? -14.023 20.656 12.141 1 74.5 91 PRO A C 1
ATOM 723 O O . PRO A 1 91 ? -14.906 21.5 11.938 1 74.5 91 PRO A O 1
ATOM 726 N N . ALA A 1 92 ? -14.094 19.516 12.844 1 64 92 ALA A N 1
ATOM 727 C CA . ALA A 1 92 ? -15.211 19.547 13.781 1 64 92 ALA A CA 1
ATOM 728 C C . ALA A 1 92 ? -15.102 20.766 14.703 1 64 92 ALA A C 1
ATOM 730 O O . ALA A 1 92 ? -14 21.188 15.062 1 64 92 ALA A O 1
ATOM 731 N N . THR A 1 93 ? -16.203 21.375 14.789 1 64.88 93 THR A N 1
ATOM 732 C CA . THR A 1 93 ? -16.312 22.516 15.695 1 64.88 93 THR A CA 1
ATOM 733 C C . THR A 1 93 ? -16.047 22.078 17.141 1 64.88 93 THR A C 1
ATOM 735 O O . THR A 1 93 ? -15.773 22.922 18 1 64.88 93 THR A O 1
ATOM 738 N N . ASP A 1 94 ? -16.25 20.781 17.359 1 59.91 94 ASP A N 1
ATOM 739 C CA . ASP A 1 94 ? -16.172 20.344 18.75 1 59.91 94 ASP A CA 1
ATOM 740 C C . ASP A 1 94 ? -14.734 20.016 19.156 1 59.91 94 ASP A C 1
ATOM 742 O O . ASP A 1 94 ? -14.492 19.406 20.188 1 59.91 94 ASP A O 1
ATOM 746 N N . GLY A 1 95 ? -13.836 20.469 18.406 1 58.34 95 GLY A N 1
ATOM 747 C CA . GLY A 1 95 ? -12.453 20.312 18.844 1 58.34 95 GLY A CA 1
ATOM 748 C C . GLY A 1 95 ? -11.812 19.031 18.328 1 58.34 95 GLY A C 1
ATOM 749 O O . GLY A 1 95 ? -10.734 18.656 18.781 1 58.34 95 GLY A O 1
ATOM 750 N N . GLY A 1 96 ? -12.586 18.281 17.578 1 62.25 96 GLY A N 1
ATOM 751 C CA . GLY A 1 96 ? -11.93 17.078 17.094 1 62.25 96 GLY A CA 1
ATOM 752 C C . GLY A 1 96 ? -10.781 17.359 16.141 1 62.25 96 GLY A C 1
ATOM 753 O O . GLY A 1 96 ? -10.703 18.453 15.578 1 62.25 96 GLY A O 1
ATOM 754 N N . GLU A 1 97 ? -9.789 16.469 16.172 1 72.25 97 GLU A N 1
ATOM 755 C CA . GLU A 1 97 ? -8.555 16.766 15.453 1 72.25 97 GLU A CA 1
ATOM 756 C C . GLU A 1 97 ? -8.773 16.703 13.945 1 72.25 97 GLU A C 1
ATOM 758 O O . GLU A 1 97 ? -9.438 15.789 13.445 1 72.25 97 GLU A O 1
ATOM 763 N N . TYR A 1 98 ? -8.617 17.75 13.297 1 90.19 98 TYR A N 1
ATOM 764 C CA . TYR A 1 98 ? -8.539 17.891 11.844 1 90.19 98 TYR A CA 1
ATOM 765 C C . TYR A 1 98 ? -7.152 17.531 11.336 1 90.19 98 TYR A C 1
ATOM 767 O O . TYR A 1 98 ? -6.227 18.344 11.398 1 90.19 98 TYR A O 1
ATOM 775 N N . LEU A 1 99 ? -7.082 16.203 10.953 1 95.19 99 LEU A N 1
ATOM 776 C CA . LEU A 1 99 ? -5.777 15.695 10.555 1 95.19 99 LEU A CA 1
ATOM 777 C C . LEU A 1 99 ? -5.832 15.094 9.156 1 95.19 99 LEU A C 1
ATOM 779 O O . LEU A 1 99 ? -6.91 14.742 8.672 1 95.19 99 LEU A O 1
ATOM 783 N N . MET A 1 100 ? -4.734 15.141 8.531 1 97.44 100 MET A N 1
ATOM 784 C CA . MET A 1 100 ? -4.484 14.289 7.375 1 97.44 100 MET A CA 1
ATOM 785 C C . MET A 1 100 ? -3.443 13.227 7.699 1 97.44 100 MET A C 1
ATOM 787 O O . MET A 1 100 ? -2.721 13.336 8.688 1 97.44 100 MET A O 1
ATOM 791 N N . GLY A 1 101 ? -3.414 12.156 6.957 1 98.44 101 GLY A N 1
ATOM 792 C CA . GLY A 1 101 ? -2.424 11.102 7.102 1 98.44 101 GLY A CA 1
ATOM 793 C C . GLY A 1 101 ? -1.478 11 5.918 1 98.44 101 GLY A C 1
ATOM 794 O O . GLY A 1 101 ? -1.917 10.859 4.773 1 98.44 101 GLY A O 1
ATOM 795 N N . LEU A 1 102 ? -0.235 11.125 6.211 1 98.81 102 LEU A N 1
ATOM 796 C CA . LEU A 1 102 ? 0.839 10.922 5.246 1 98.81 102 LEU A CA 1
ATOM 797 C C . LEU A 1 102 ? 1.336 9.484 5.277 1 98.81 102 LEU A C 1
ATOM 799 O O . LEU A 1 102 ? 1.607 8.938 6.352 1 98.81 102 LEU A O 1
ATOM 803 N N . ASN A 1 103 ? 1.398 8.82 4.102 1 98.94 103 ASN A N 1
ATOM 804 C CA . ASN A 1 103 ? 1.969 7.48 4.078 1 98.94 103 ASN A CA 1
ATOM 805 C C . ASN A 1 103 ? 3.486 7.512 4.227 1 98.94 103 ASN A C 1
ATOM 807 O O . ASN A 1 103 ? 4.199 7.848 3.279 1 98.94 103 ASN A O 1
ATOM 811 N N . THR A 1 104 ? 3.977 7.07 5.316 1 98.88 104 THR A N 1
ATOM 812 C CA . THR A 1 104 ? 5.398 7.195 5.625 1 98.88 104 THR A CA 1
ATOM 813 C C . THR A 1 104 ? 6.207 6.141 4.879 1 98.88 104 THR A C 1
ATOM 815 O O . THR A 1 104 ? 7.438 6.219 4.816 1 98.88 104 THR A O 1
ATOM 818 N N . ASN A 1 105 ? 5.527 5.191 4.25 1 98.69 105 ASN A N 1
ATOM 819 C CA . ASN A 1 105 ? 6.227 4.219 3.414 1 98.69 105 ASN A CA 1
ATOM 820 C C . ASN A 1 105 ? 6.977 4.898 2.273 1 98.69 105 ASN A C 1
ATOM 822 O O . ASN A 1 105 ? 7.914 4.328 1.713 1 98.69 105 ASN A O 1
ATOM 826 N N . ASN A 1 106 ? 6.539 6.082 1.96 1 98.75 106 ASN A N 1
ATOM 827 C CA . ASN A 1 106 ? 7.137 6.848 0.871 1 98.75 106 ASN A CA 1
ATOM 828 C C . ASN A 1 106 ? 8.273 7.734 1.369 1 98.75 106 ASN A C 1
ATOM 830 O O . ASN A 1 106 ? 8.805 8.555 0.615 1 98.75 106 ASN A O 1
ATOM 834 N N . VAL A 1 107 ? 8.625 7.629 2.656 1 98.25 107 VAL A N 1
ATOM 835 C CA . VAL A 1 107 ? 9.719 8.375 3.266 1 98.25 107 VAL A CA 1
ATOM 836 C C . VAL A 1 107 ? 10.969 7.5 3.322 1 98.25 107 VAL A C 1
ATOM 838 O O . VAL A 1 107 ? 10.875 6.281 3.48 1 98.25 107 VAL A O 1
ATOM 841 N N . ASN A 1 108 ? 12.094 8.117 3.127 1 95.31 108 ASN A N 1
ATOM 842 C CA . ASN A 1 108 ? 13.336 7.395 3.385 1 95.31 108 ASN A CA 1
ATOM 843 C C . ASN A 1 108 ? 13.297 6.668 4.727 1 95.31 108 ASN A C 1
ATOM 845 O O . ASN A 1 108 ? 13.117 7.297 5.773 1 95.31 108 ASN A O 1
ATOM 849 N N . PRO A 1 109 ? 13.445 5.367 4.648 1 95.38 109 PRO A N 1
ATOM 850 C CA . PRO A 1 109 ? 13.305 4.617 5.898 1 95.38 109 PRO A CA 1
ATOM 851 C C . PRO A 1 109 ? 14.359 4.992 6.938 1 95.38 109 PRO A C 1
ATOM 853 O O . PRO A 1 109 ? 14.125 4.852 8.141 1 95.38 109 PRO A O 1
ATOM 856 N N . GLU A 1 110 ? 15.445 5.508 6.535 1 93.06 110 GLU A N 1
ATOM 857 C CA . GLU A 1 110 ? 16.484 5.906 7.477 1 93.06 110 GLU A CA 1
ATOM 858 C C . GLU A 1 110 ? 16.031 7.059 8.359 1 93.06 110 GLU A C 1
ATOM 860 O O . GLU A 1 110 ? 16.422 7.152 9.523 1 93.06 110 GLU A O 1
ATOM 865 N N . ALA A 1 111 ? 15.172 7.871 7.809 1 95 111 ALA A N 1
ATOM 866 C CA . ALA A 1 111 ? 14.656 9.016 8.562 1 95 111 ALA A CA 1
ATOM 867 C C . ALA A 1 111 ? 13.672 8.562 9.633 1 95 111 ALA A C 1
ATOM 869 O O . ALA A 1 111 ? 13.414 9.289 10.594 1 95 111 ALA A O 1
ATOM 870 N N . LEU A 1 112 ? 13.172 7.32 9.5 1 96.25 112 LEU A N 1
ATOM 871 C CA . LEU A 1 112 ? 12.086 6.871 10.359 1 96.25 112 LEU A CA 1
ATOM 872 C 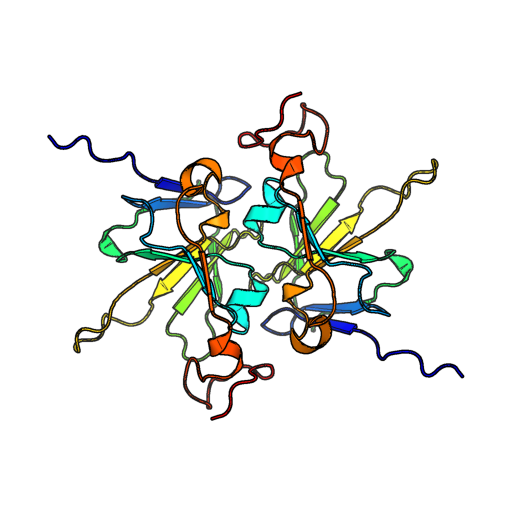C . LEU A 1 112 ? 12.586 5.883 11.406 1 96.25 112 LEU A C 1
ATOM 874 O O . LEU A 1 112 ? 11.797 5.336 12.18 1 96.25 112 LEU A O 1
ATOM 878 N N . LYS A 1 113 ? 13.852 5.605 11.43 1 92.31 113 LYS A N 1
ATOM 879 C CA . LYS A 1 113 ? 14.43 4.48 12.164 1 92.31 113 LYS A CA 1
ATOM 880 C C . LYS A 1 113 ? 14.109 4.57 13.648 1 92.31 113 LYS A C 1
ATOM 882 O O . LYS A 1 113 ? 14.094 3.553 14.352 1 92.31 113 LYS A O 1
ATOM 887 N N . TYR A 1 114 ? 13.789 5.805 14.195 1 95.44 114 TYR A N 1
ATOM 888 C CA . TYR A 1 114 ? 13.539 5.934 15.625 1 95.44 114 TYR A CA 1
ATOM 889 C C . TYR A 1 114 ? 12.094 6.352 15.891 1 95.44 114 TYR A C 1
ATOM 891 O O . TYR A 1 114 ? 11.773 6.828 16.984 1 95.44 114 TYR A O 1
ATOM 899 N N . VAL A 1 115 ? 11.281 6.25 14.922 1 97.88 115 VAL 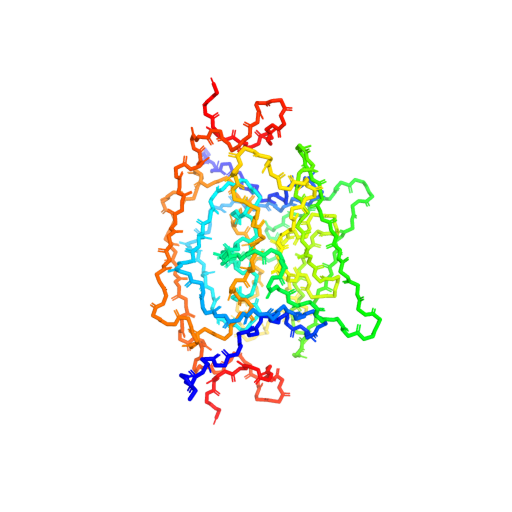A N 1
ATOM 900 C CA . VAL A 1 115 ? 9.859 6.547 15.102 1 97.88 115 VAL A CA 1
ATOM 901 C C . VAL A 1 115 ? 9.102 5.258 15.398 1 97.88 115 VAL A C 1
ATOM 903 O O . VAL A 1 115 ? 9.18 4.297 14.633 1 97.88 115 VAL A O 1
ATOM 906 N N . ASP A 1 116 ? 8.336 5.266 16.484 1 98.31 116 ASP A N 1
ATOM 907 C CA . ASP A 1 116 ? 7.578 4.074 16.859 1 98.31 116 ASP A CA 1
ATOM 908 C C . ASP A 1 116 ? 6.449 3.809 15.867 1 98.31 116 ASP A C 1
ATOM 910 O O . ASP A 1 116 ? 5.828 4.742 15.359 1 98.31 116 ASP A O 1
ATOM 914 N N . ARG A 1 117 ? 6.25 2.553 15.648 1 97.81 117 ARG A N 1
ATOM 915 C CA . ARG A 1 117 ? 5.098 2.111 14.867 1 97.81 117 ARG A CA 1
ATOM 916 C C . ARG A 1 117 ? 4.039 1.475 15.766 1 97.81 117 ARG A C 1
ATOM 918 O O . ARG A 1 117 ? 4.367 0.703 16.672 1 97.81 117 ARG A O 1
ATOM 925 N N . LYS A 1 118 ? 2.859 1.893 15.57 1 98 118 LYS A N 1
ATOM 926 C CA . LYS A 1 118 ? 1.701 1.305 16.234 1 98 118 LYS A CA 1
ATOM 927 C C . LYS A 1 118 ? 0.841 0.516 15.258 1 98 118 LYS A C 1
ATOM 929 O O . LYS A 1 118 ? 0.345 1.069 14.273 1 98 118 LYS A O 1
ATOM 934 N N . PHE A 1 119 ? 0.729 -0.764 15.484 1 97.19 119 PHE A N 1
ATOM 935 C CA . PHE A 1 119 ? -0.189 -1.597 14.711 1 97.19 119 PHE A CA 1
ATOM 936 C C . PHE A 1 119 ? -1.551 -1.672 15.391 1 97.19 119 PHE A C 1
ATOM 938 O O . PHE A 1 119 ? -1.685 -2.27 16.469 1 97.19 119 PHE A O 1
ATOM 945 N N . GLU A 1 120 ? -2.562 -1.136 14.727 1 96.31 120 GLU A N 1
ATOM 946 C CA . GLU A 1 120 ? -3.863 -0.983 15.375 1 96.31 120 GLU A CA 1
ATOM 947 C C . GLU A 1 120 ? -4.82 -2.098 14.953 1 96.31 120 GLU A C 1
ATOM 949 O O . GLU A 1 120 ? -5.699 -1.888 14.117 1 96.31 120 GLU A O 1
ATOM 954 N N . TYR A 1 121 ? -4.727 -3.176 15.586 1 93.94 121 TYR A N 1
ATOM 955 C CA . TYR A 1 121 ? -5.551 -4.336 15.258 1 93.94 121 TYR A CA 1
ATOM 956 C C . TYR A 1 121 ? -6.93 -4.223 15.898 1 93.94 121 TYR A C 1
ATOM 958 O O . TYR A 1 121 ? -7.855 -4.941 15.523 1 93.94 121 TYR A O 1
ATOM 966 N N . SER A 1 122 ? -7.016 -3.35 16.891 1 92.25 122 SER A N 1
ATOM 967 C CA . SER A 1 122 ? -8.297 -3.213 17.578 1 92.25 122 SER A CA 1
ATOM 968 C C . SER A 1 122 ? -9.406 -2.812 16.609 1 92.25 122 SER A C 1
ATOM 970 O O . SER A 1 122 ? -10.57 -3.154 16.812 1 92.25 122 SER A O 1
ATOM 972 N N . VAL A 1 123 ? -9.039 -2.166 15.562 1 92.75 123 VAL A N 1
ATOM 973 C CA . VAL A 1 123 ? -10.016 -1.659 14.602 1 92.75 123 VAL A CA 1
ATOM 974 C C . VAL A 1 123 ? -10.648 -2.824 13.844 1 92.75 123 VAL A C 1
ATOM 976 O O . VAL A 1 123 ? -11.695 -2.664 13.211 1 92.75 123 VAL A O 1
ATOM 979 N N . LEU A 1 124 ? -10.031 -3.986 13.852 1 90.94 124 LEU A N 1
ATOM 980 C CA . LEU A 1 124 ? -10.602 -5.164 13.211 1 90.94 124 LEU A CA 1
ATOM 981 C C . LEU A 1 124 ? -11.938 -5.539 13.852 1 90.94 124 LEU A C 1
ATOM 983 O O . LEU A 1 124 ? -12.82 -6.07 13.172 1 90.94 124 LEU A O 1
ATOM 987 N N . LYS A 1 125 ? -12.078 -5.215 15.094 1 91.12 125 LYS A N 1
ATOM 988 C CA . LYS A 1 125 ? -13.273 -5.648 15.82 1 91.12 125 LYS A CA 1
ATOM 989 C C . LYS A 1 125 ? -14.047 -4.453 16.375 1 91.12 125 LYS A C 1
ATOM 991 O O . LYS A 1 125 ? -15.039 -4.621 17.078 1 91.12 125 LYS A O 1
ATOM 996 N N . SER A 1 126 ? -13.586 -3.254 16.062 1 93.69 126 SER A N 1
ATOM 997 C CA . SER A 1 126 ? -14.266 -2.033 16.484 1 93.69 126 SER A CA 1
ATOM 998 C C . SER A 1 126 ? -14.742 -1.217 15.297 1 93.69 126 SER A C 1
ATOM 1000 O O . SER A 1 126 ? -14.031 -1.094 14.297 1 93.69 126 SER A O 1
ATOM 1002 N N . PRO A 1 127 ? -15.945 -0.686 15.469 1 91.56 127 PRO A N 1
ATOM 1003 C CA . PRO A 1 127 ? -16.422 0.147 14.359 1 91.56 127 PRO A CA 1
ATOM 1004 C C . PRO A 1 127 ? -15.523 1.358 14.109 1 91.56 127 PRO A C 1
ATOM 1006 O O . PRO A 1 127 ? -15.141 2.053 15.055 1 91.56 127 PRO A O 1
ATOM 1009 N N . VAL A 1 128 ? -15.164 1.588 12.859 1 87 128 VAL A N 1
ATOM 1010 C CA . VAL A 1 128 ? -14.438 2.791 12.469 1 87 128 VAL A CA 1
ATOM 1011 C C . VAL A 1 128 ? -15.422 3.932 12.211 1 87 128 VAL A C 1
ATOM 1013 O O . VAL A 1 128 ? -15.133 5.09 12.523 1 87 128 VAL A O 1
ATOM 1016 N N . ARG A 1 129 ? -16.531 3.572 11.68 1 86.62 129 ARG A N 1
ATOM 1017 C CA . ARG A 1 129 ? -17.625 4.488 11.383 1 86.62 129 ARG A CA 1
ATOM 1018 C C . ARG A 1 129 ? -18.969 3.826 11.641 1 86.62 129 ARG A C 1
ATOM 1020 O O . ARG A 1 129 ? -19.047 2.793 12.305 1 86.62 129 ARG A O 1
ATOM 1027 N N . SER A 1 130 ? -20 4.438 11.031 1 90.12 130 SER A N 1
ATOM 1028 C CA . SER A 1 130 ? -21.328 3.875 11.234 1 90.12 130 SER A CA 1
ATOM 1029 C C . SER A 1 130 ? -21.484 2.535 10.523 1 90.12 130 SER A C 1
ATOM 1031 O O . SER A 1 130 ? -20.844 2.295 9.492 1 90.12 130 SER A O 1
ATOM 1033 N N . LYS A 1 131 ? -22.344 1.695 11.117 1 92.25 131 LYS A N 1
ATOM 1034 C CA . LYS A 1 131 ? -22.672 0.398 10.531 1 92.25 131 LYS A CA 1
ATOM 1035 C C . LYS A 1 131 ? -23.188 0.556 9.102 1 92.25 131 LYS A C 1
ATOM 1037 O O . LYS A 1 131 ? -22.938 -0.293 8.25 1 92.25 131 LYS A O 1
ATOM 1042 N N . ASP A 1 132 ? -23.797 1.635 8.875 1 93.38 132 ASP A N 1
ATOM 1043 C CA . ASP A 1 132 ? -24.469 1.847 7.598 1 93.38 132 ASP A CA 1
ATOM 1044 C C . ASP A 1 132 ? -23.469 2.043 6.469 1 93.38 132 ASP A C 1
ATOM 1046 O O . ASP A 1 132 ? -23.797 1.909 5.293 1 93.38 132 ASP A O 1
ATOM 1050 N N . THR A 1 133 ? -22.234 2.305 6.816 1 92.5 133 THR A N 1
ATOM 1051 C CA . THR A 1 133 ? -21.219 2.551 5.805 1 92.5 133 THR A CA 1
ATOM 1052 C C . THR A 1 133 ? -20.094 1.516 5.906 1 92.5 133 THR A C 1
ATOM 1054 O O . THR A 1 133 ? -19.031 1.688 5.316 1 92.5 133 THR A O 1
ATOM 1057 N N . ALA A 1 134 ? -20.328 0.467 6.645 1 93.31 134 ALA A N 1
ATOM 1058 C CA . ALA A 1 134 ? -19.312 -0.555 6.859 1 93.31 134 ALA A CA 1
ATOM 1059 C C . ALA A 1 134 ? -19.047 -1.344 5.578 1 93.31 134 ALA A C 1
ATOM 1061 O O . ALA A 1 134 ? -19.984 -1.661 4.836 1 93.31 134 ALA A O 1
ATOM 1062 N N . HIS A 1 135 ? -17.75 -1.623 5.375 1 94.5 135 HIS A N 1
ATOM 1063 C CA . HIS A 1 135 ? -17.375 -2.51 4.281 1 94.5 135 HIS A CA 1
ATOM 1064 C C . HIS A 1 135 ? -17.875 -3.932 4.531 1 94.5 135 HIS A C 1
ATOM 1066 O O . HIS A 1 135 ? -17.875 -4.398 5.672 1 94.5 135 HIS A O 1
ATOM 1072 N N . PRO A 1 136 ? -18.234 -4.688 3.434 1 92.5 136 PRO A N 1
ATOM 1073 C CA . PRO A 1 136 ? -18.734 -6.051 3.633 1 92.5 136 PRO A CA 1
ATOM 1074 C C . PRO A 1 136 ? -17.75 -6.941 4.375 1 92.5 136 PRO A C 1
ATOM 1076 O O . PRO A 1 136 ? -18.141 -7.914 5.02 1 92.5 136 PRO A O 1
ATOM 1079 N N . GLU A 1 137 ? -16.5 -6.602 4.34 1 93 137 GLU A N 1
ATOM 1080 C CA . GLU A 1 137 ? -15.484 -7.414 5.004 1 93 137 GLU A CA 1
ATOM 1081 C C . GLU A 1 137 ? -15.094 -6.82 6.355 1 93 137 GLU A C 1
ATOM 1083 O O . GLU A 1 137 ? -14.055 -7.172 6.918 1 93 137 GLU A O 1
ATOM 1088 N N . ASP A 1 138 ? -15.859 -5.797 6.742 1 92.38 138 ASP A N 1
ATOM 1089 C CA . ASP A 1 138 ? -15.664 -5.266 8.086 1 92.38 138 ASP A CA 1
ATOM 1090 C C . ASP A 1 138 ? -15.977 -6.32 9.148 1 92.38 138 ASP A C 1
ATOM 1092 O O . ASP A 1 138 ? -17.031 -6.941 9.109 1 92.38 138 ASP A O 1
ATOM 1096 N N . LEU A 1 139 ? -15.117 -6.492 10.133 1 90.38 139 LEU A N 1
ATOM 1097 C CA . LEU A 1 139 ? -15.281 -7.543 11.133 1 90.38 139 LEU A CA 1
ATOM 1098 C C . LEU A 1 139 ? -15.75 -6.965 12.461 1 90.38 139 LEU A C 1
ATOM 1100 O O . LEU A 1 139 ? -15.852 -7.684 13.453 1 90.38 139 LEU A O 1
ATOM 1104 N N . ALA A 1 140 ? -15.984 -5.723 12.375 1 92 140 ALA A N 1
ATOM 1105 C CA . ALA A 1 140 ? -16.391 -5.055 13.609 1 92 140 ALA A CA 1
ATOM 1106 C C . ALA A 1 140 ? -17.766 -5.531 14.062 1 92 140 ALA A C 1
ATOM 1108 O O . ALA A 1 140 ? -18.609 -5.867 13.234 1 92 140 ALA A O 1
ATOM 1109 N N . THR A 1 141 ? -17.906 -5.629 15.406 1 90.38 141 THR A N 1
ATOM 1110 C CA . THR A 1 141 ? -19.219 -5.84 16 1 90.38 141 THR A CA 1
ATOM 1111 C C . THR A 1 141 ? -19.875 -4.508 16.344 1 90.38 141 THR A C 1
ATOM 1113 O O . THR A 1 141 ? -19.312 -3.715 17.109 1 90.38 141 THR A O 1
ATOM 1116 N N . TYR A 1 142 ? -21.016 -4.359 15.75 1 90.88 142 TYR A N 1
ATOM 1117 C CA . TYR A 1 142 ? -21.719 -3.098 15.953 1 90.88 142 TYR A CA 1
ATOM 1118 C C . TYR A 1 142 ? -22.797 -3.24 17.016 1 90.88 142 TYR A C 1
ATOM 1120 O O . TYR A 1 142 ? -23.375 -4.32 17.188 1 90.88 142 TYR A O 1
ATOM 1128 N N . MET B 1 1 ? -11.172 -38 -0.939 1 42.72 1 MET B N 1
ATOM 1129 C CA . MET B 1 1 ? -10.484 -36.938 -1.664 1 42.72 1 MET B CA 1
ATOM 1130 C C . MET B 1 1 ? -9.922 -35.875 -0.7 1 42.72 1 MET B C 1
ATOM 1132 O O . MET B 1 1 ? -10.586 -35.5 0.263 1 42.72 1 MET B O 1
ATOM 1136 N N . ALA B 1 2 ? -8.648 -35.938 -0.393 1 48.06 2 ALA B N 1
ATOM 1137 C CA . ALA B 1 2 ? -8.156 -35.062 0.648 1 48.06 2 ALA B CA 1
ATOM 1138 C C . ALA B 1 2 ? -8.898 -33.719 0.624 1 48.06 2 ALA B C 1
ATOM 1140 O O . ALA B 1 2 ? -9.156 -33.156 -0.447 1 48.06 2 ALA B O 1
ATOM 1141 N N . ALA B 1 3 ? -9.633 -33.312 1.427 1 51.09 3 ALA B N 1
ATOM 1142 C CA . ALA B 1 3 ? -10.516 -32.156 1.522 1 51.09 3 ALA B CA 1
ATOM 1143 C C . ALA B 1 3 ? -9.781 -30.875 1.121 1 51.09 3 ALA B C 1
ATOM 1145 O O . ALA B 1 3 ? -8.82 -30.469 1.779 1 51.09 3 ALA B O 1
ATOM 1146 N N . ALA B 1 4 ? -9.555 -30.594 -0.146 1 60.66 4 ALA B N 1
ATOM 1147 C CA . ALA B 1 4 ? -8.781 -29.5 -0.713 1 60.66 4 ALA B CA 1
ATOM 1148 C C . ALA B 1 4 ? -9.141 -28.172 -0.054 1 60.66 4 ALA B C 1
ATOM 1150 O O . ALA B 1 4 ? -10.32 -2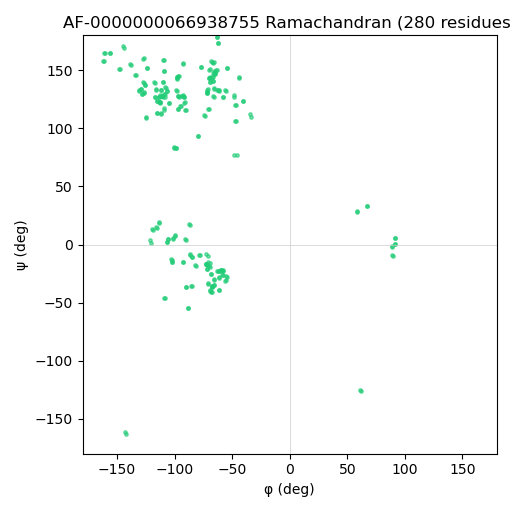7.891 0.185 1 60.66 4 ALA B O 1
ATOM 1151 N N . ASN B 1 5 ? -8.258 -27.578 0.854 1 72.12 5 ASN B N 1
ATOM 1152 C CA . ASN B 1 5 ? -8.516 -26.281 1.457 1 72.12 5 ASN B CA 1
ATOM 1153 C C . ASN B 1 5 ? -9.109 -25.297 0.445 1 72.12 5 ASN B C 1
ATOM 1155 O O . ASN B 1 5 ? -8.758 -25.328 -0.735 1 72.12 5 ASN B O 1
ATOM 1159 N N . PRO B 1 6 ? -10.258 -24.781 0.789 1 86.5 6 PRO B N 1
ATOM 1160 C CA . PRO B 1 6 ? -10.883 -23.828 -0.132 1 86.5 6 PRO B CA 1
ATOM 1161 C C . PRO B 1 6 ? -9.891 -22.812 -0.693 1 86.5 6 PRO B C 1
ATOM 1163 O O . PRO B 1 6 ? -8.914 -22.453 -0.026 1 86.5 6 PRO B O 1
ATOM 1166 N N . PRO B 1 7 ? -10.102 -22.453 -1.979 1 95.81 7 PRO B N 1
ATOM 1167 C CA . PRO B 1 7 ? -9.25 -21.422 -2.568 1 95.81 7 PRO B CA 1
ATOM 1168 C C . PRO B 1 7 ? -9.234 -20.125 -1.749 1 95.81 7 PRO B C 1
ATOM 1170 O O . PRO B 1 7 ? -10.156 -19.875 -0.966 1 95.81 7 PRO B O 1
ATOM 1173 N N . ILE B 1 8 ? -8.148 -19.422 -1.856 1 97.44 8 ILE B N 1
ATOM 1174 C CA . ILE B 1 8 ? -7.969 -18.141 -1.188 1 97.44 8 ILE B CA 1
ATOM 1175 C C . ILE B 1 8 ? -8.258 -17 -2.166 1 97.44 8 ILE B C 1
ATOM 1177 O O . ILE B 1 8 ? -7.785 -17.016 -3.305 1 97.44 8 ILE B O 1
ATOM 1181 N N . ARG B 1 9 ? -9.055 -16.078 -1.66 1 98.12 9 ARG B N 1
ATOM 1182 C CA . ARG B 1 9 ? -9.422 -14.93 -2.475 1 98.12 9 ARG B CA 1
ATOM 1183 C C . ARG B 1 9 ? -8.781 -13.656 -1.939 1 98.12 9 ARG B C 1
ATOM 1185 O O . ARG B 1 9 ? -8.867 -13.367 -0.745 1 98.12 9 ARG B O 1
ATOM 1192 N N . SER B 1 10 ? -8.109 -12.953 -2.805 1 98.75 10 SER B N 1
ATOM 1193 C CA . SER B 1 10 ? -7.535 -11.633 -2.559 1 98.75 10 SER B CA 1
ATOM 1194 C C . SER B 1 10 ? -8.258 -10.562 -3.365 1 98.75 10 SER B C 1
ATOM 1196 O O . SER B 1 10 ? -8.148 -10.516 -4.59 1 98.75 10 SER B O 1
ATOM 1198 N N . THR B 1 11 ? -9 -9.641 -2.664 1 98.75 11 THR B N 1
ATOM 1199 C CA . THR B 1 11 ? -9.867 -8.703 -3.371 1 98.75 11 THR B CA 1
ATOM 1200 C C . THR B 1 11 ? -9.562 -7.266 -2.967 1 98.75 11 THR B C 1
ATOM 1202 O O . THR B 1 11 ? -9.438 -6.965 -1.778 1 98.75 11 THR B O 1
ATOM 1205 N N . CYS B 1 12 ? -9.398 -6.434 -4.023 1 98.88 12 CYS B N 1
ATOM 1206 C CA . CYS B 1 12 ? -9.18 -5.027 -3.697 1 98.88 12 CYS B CA 1
ATOM 1207 C C . CYS B 1 12 ? -10.383 -4.445 -2.965 1 98.88 12 CYS B C 1
ATOM 1209 O O . CYS B 1 12 ? -11.406 -5.113 -2.822 1 98.88 12 CYS B O 1
ATOM 1211 N N . HIS B 1 13 ? -10.367 -3.299 -2.48 1 98.75 13 HIS B N 1
ATOM 1212 C CA . HIS B 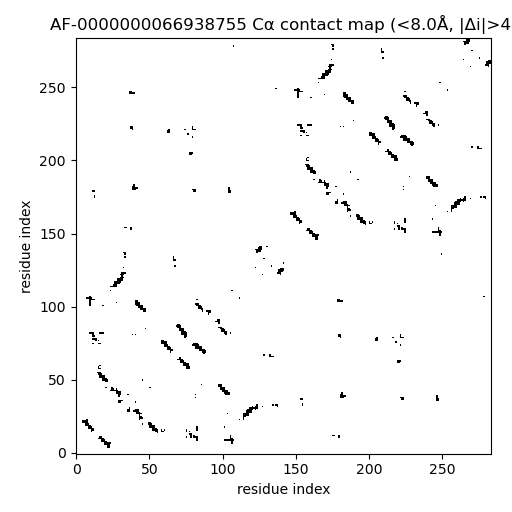1 13 ? -11.359 -2.77 -1.549 1 98.75 13 HIS B CA 1
ATOM 1213 C C . HIS B 1 13 ? -12.711 -2.588 -2.227 1 98.75 13 HIS B C 1
ATOM 1215 O O . HIS B 1 13 ? -13.75 -2.871 -1.628 1 98.75 13 HIS B O 1
ATOM 1221 N N . CYS B 1 14 ? -12.68 -2.121 -3.416 1 98.56 14 CYS B N 1
ATOM 1222 C CA . CYS B 1 14 ? -13.938 -1.832 -4.098 1 98.56 14 CYS B CA 1
ATOM 1223 C C . CYS B 1 14 ? -14.492 -3.084 -4.766 1 98.56 14 CYS B C 1
ATOM 1225 O O . CYS B 1 14 ? -15.594 -3.059 -5.32 1 98.56 14 CYS B O 1
ATOM 1227 N N . GLY B 1 15 ? -13.703 -4.098 -4.812 1 98.5 15 GLY B N 1
ATOM 1228 C CA . GLY B 1 15 ? -14.18 -5.363 -5.348 1 98.5 15 GLY B CA 1
ATOM 1229 C C . GLY B 1 15 ? -13.93 -5.516 -6.84 1 98.5 15 GLY B C 1
ATOM 1230 O O . GLY B 1 15 ? -14.273 -6.539 -7.43 1 98.5 15 GLY B O 1
ATOM 1231 N N . ALA B 1 16 ? -13.258 -4.621 -7.453 1 98.88 16 ALA B N 1
ATOM 1232 C CA . ALA B 1 16 ? -13.086 -4.605 -8.906 1 98.88 16 ALA B CA 1
ATOM 1233 C C . ALA B 1 16 ? -12.156 -5.73 -9.359 1 98.88 16 ALA B C 1
ATOM 1235 O O . ALA B 1 16 ? -12.305 -6.25 -10.469 1 98.88 16 ALA B O 1
ATOM 1236 N N . ILE B 1 17 ? -11.172 -6.082 -8.562 1 98.88 17 ILE B N 1
ATOM 1237 C CA . ILE B 1 17 ? -10.156 -7.059 -8.93 1 98.88 17 ILE B CA 1
ATOM 1238 C C . ILE B 1 17 ? -10.039 -8.117 -7.836 1 98.88 17 ILE B C 1
ATOM 1240 O O . ILE B 1 17 ? -9.938 -7.789 -6.652 1 98.88 17 ILE B O 1
ATOM 1244 N N . ALA B 1 18 ? -10.086 -9.344 -8.211 1 98.81 18 ALA B N 1
ATOM 1245 C CA . ALA B 1 18 ? -9.883 -10.461 -7.301 1 98.81 18 ALA B CA 1
ATOM 1246 C C . ALA B 1 18 ? -8.883 -11.461 -7.875 1 98.81 18 ALA B C 1
ATOM 1248 O O . ALA B 1 18 ? -8.953 -11.805 -9.055 1 98.81 18 ALA B O 1
ATOM 1249 N N . ILE B 1 19 ? -7.965 -11.844 -7.09 1 98.88 19 ILE B N 1
ATOM 1250 C CA . ILE B 1 19 ? -7.012 -12.898 -7.41 1 98.88 19 ILE B CA 1
ATOM 1251 C C . ILE B 1 19 ? -7.316 -14.148 -6.578 1 98.88 19 ILE B C 1
ATOM 1253 O O . ILE B 1 19 ? -7.426 -14.07 -5.352 1 98.88 19 ILE B O 1
ATOM 1257 N N . ILE B 1 20 ? -7.449 -15.211 -7.285 1 98.75 20 ILE B N 1
ATOM 1258 C CA . ILE B 1 20 ? -7.785 -16.469 -6.629 1 98.75 20 ILE B CA 1
ATOM 1259 C C . ILE B 1 20 ? -6.602 -17.438 -6.723 1 98.75 20 ILE B C 1
ATOM 1261 O O . ILE B 1 20 ? -6.074 -17.672 -7.812 1 98.75 20 ILE B O 1
ATOM 1265 N N . VAL B 1 21 ? -6.195 -18 -5.559 1 98.5 21 VAL B N 1
ATOM 1266 C CA . VAL B 1 21 ? -5.086 -18.938 -5.5 1 98.5 21 VAL B CA 1
ATOM 1267 C C . VAL B 1 21 ? -5.531 -20.219 -4.777 1 98.5 21 VAL B C 1
ATOM 1269 O O . VAL B 1 21 ? -6.469 -20.188 -3.975 1 98.5 21 VAL B O 1
ATOM 1272 N N . PRO B 1 22 ? -4.809 -21.266 -4.996 1 97.25 22 PRO B N 1
ATOM 1273 C CA . PRO B 1 22 ? -5.324 -22.562 -4.543 1 97.25 22 PRO B CA 1
ATOM 1274 C C . PRO B 1 22 ? -4.965 -22.859 -3.09 1 97.25 22 PRO B C 1
ATOM 1276 O O . PRO B 1 22 ? -5.441 -23.859 -2.525 1 97.25 22 PRO B O 1
ATOM 1279 N N . ARG B 1 23 ? -4.133 -22.062 -2.469 1 96.75 23 ARG B N 1
ATOM 1280 C CA . ARG B 1 23 ? -3.645 -22.359 -1.125 1 96.75 23 ARG B CA 1
ATOM 1281 C C . ARG B 1 23 ? -3.088 -21.094 -0.457 1 96.75 23 ARG B C 1
ATOM 1283 O O . ARG B 1 23 ? -2.871 -20.078 -1.118 1 96.75 23 ARG B O 1
ATOM 1290 N N . LEU B 1 24 ? -2.93 -21.234 0.855 1 97.5 24 LEU B N 1
ATOM 1291 C CA . LEU B 1 24 ? -2.172 -20.219 1.565 1 97.5 24 LEU B CA 1
ATOM 1292 C C . LEU B 1 24 ? -0.716 -20.203 1.113 1 97.5 24 LEU B C 1
ATOM 1294 O O . LEU B 1 24 ? -0.182 -21.234 0.7 1 97.5 24 LEU B O 1
ATOM 1298 N N . PRO B 1 25 ? -0.139 -19.031 1.122 1 97.81 25 PRO B N 1
ATOM 1299 C CA . PRO B 1 25 ? 1.29 -19.016 0.8 1 97.81 25 PRO B CA 1
ATOM 1300 C C . PRO B 1 25 ? 2.141 -19.688 1.879 1 97.81 25 PRO B C 1
ATOM 1302 O O . PRO B 1 25 ? 1.711 -19.797 3.029 1 97.81 25 PRO B O 1
ATOM 1305 N N . GLU B 1 26 ? 3.297 -20.125 1.482 1 97.12 26 GLU B N 1
ATOM 1306 C CA . GLU B 1 26 ? 4.23 -20.719 2.438 1 97.12 26 GLU B CA 1
ATOM 1307 C C . GLU B 1 26 ? 4.633 -19.719 3.51 1 97.12 26 GLU B C 1
ATOM 1309 O O . GLU B 1 26 ? 4.777 -20.078 4.68 1 97.12 26 GLU B O 1
ATOM 1314 N N . TYR B 1 27 ? 4.816 -18.562 3.15 1 98.31 27 TYR B N 1
ATOM 1315 C CA . TYR B 1 27 ? 5.078 -17.406 3.99 1 98.31 27 TYR B CA 1
ATOM 1316 C C . TYR B 1 27 ? 4.672 -16.109 3.285 1 98.31 27 TYR B C 1
ATOM 1318 O O . TYR B 1 27 ? 4.352 -16.125 2.094 1 98.31 27 TYR B O 1
ATOM 1326 N N . ILE B 1 28 ? 4.586 -15.109 4.023 1 98.75 28 ILE B N 1
ATOM 1327 C CA . ILE B 1 28 ? 4.328 -13.773 3.498 1 98.75 28 ILE B CA 1
ATOM 1328 C C . ILE B 1 28 ? 5.613 -12.945 3.527 1 98.75 28 ILE B C 1
ATOM 1330 O O . ILE B 1 28 ? 6.242 -12.805 4.578 1 98.75 28 ILE B O 1
ATOM 1334 N N . ASN B 1 29 ? 5.996 -12.477 2.348 1 98.62 29 ASN B N 1
ATOM 1335 C CA . ASN B 1 29 ? 7.207 -11.672 2.252 1 98.62 29 ASN B CA 1
ATOM 1336 C C . ASN B 1 29 ? 6.895 -10.18 2.254 1 98.62 29 ASN B C 1
ATOM 1338 O O . ASN B 1 29 ? 6.215 -9.68 1.354 1 98.62 29 ASN B O 1
ATOM 1342 N N . VAL B 1 30 ? 7.359 -9.508 3.254 1 98.44 30 VAL B N 1
ATOM 1343 C CA . VAL B 1 30 ? 7.285 -8.055 3.312 1 98.44 30 VAL B CA 1
ATOM 1344 C C . VAL B 1 30 ? 8.625 -7.449 2.891 1 98.44 30 VAL B C 1
ATOM 1346 O O . VAL B 1 30 ? 9.445 -7.098 3.738 1 98.44 30 VAL B O 1
ATOM 1349 N N . CYS B 1 31 ? 8.766 -7.355 1.611 1 97.69 31 CYS B N 1
ATOM 1350 C CA . CYS B 1 31 ? 9.992 -6.867 1.002 1 97.69 31 CYS B CA 1
ATOM 1351 C C . CYS B 1 31 ? 10.172 -5.375 1.252 1 97.69 31 CYS B C 1
ATOM 1353 O O . CYS B 1 31 ? 9.219 -4.605 1.146 1 97.69 31 CYS B O 1
ATOM 1355 N N . GLN B 1 32 ? 11.383 -4.949 1.449 1 96.88 32 GLN B N 1
ATOM 1356 C CA . GLN B 1 32 ? 11.617 -3.549 1.787 1 96.88 32 GLN B CA 1
ATOM 1357 C C . GLN B 1 32 ? 12.375 -2.834 0.67 1 96.88 32 GLN B C 1
ATOM 1359 O O . GLN B 1 32 ? 12.961 -1.775 0.893 1 96.88 32 GLN B O 1
ATOM 1364 N N . CYS B 1 33 ? 12.367 -3.396 -0.532 1 96.5 33 CYS B N 1
ATOM 1365 C CA . CYS B 1 33 ? 12.945 -2.639 -1.634 1 96.5 33 CYS B CA 1
ATOM 1366 C C . CYS B 1 33 ? 12.172 -1.352 -1.881 1 96.5 33 CYS B C 1
ATOM 1368 O O . CYS B 1 33 ? 11.156 -1.101 -1.231 1 96.5 33 CYS B O 1
ATOM 1370 N N . THR B 1 34 ? 12.555 -0.547 -2.797 1 96.56 34 THR B N 1
ATOM 1371 C CA . THR B 1 34 ? 12.062 0.82 -2.916 1 96.56 34 THR B CA 1
ATOM 1372 C C . THR B 1 34 ? 10.586 0.829 -3.301 1 96.56 34 THR B C 1
ATOM 1374 O O . THR B 1 34 ? 9.805 1.636 -2.783 1 96.56 34 THR B O 1
ATOM 1377 N N . ILE B 1 35 ? 10.156 -0.085 -4.129 1 97.69 35 ILE B N 1
ATOM 1378 C CA . ILE B 1 35 ? 8.766 -0.022 -4.574 1 97.69 35 ILE B CA 1
ATOM 1379 C C . ILE B 1 35 ? 7.879 -0.817 -3.621 1 97.69 35 ILE B C 1
ATOM 1381 O O . ILE B 1 35 ? 6.777 -0.384 -3.285 1 97.69 35 ILE B O 1
ATOM 1385 N N . CYS B 1 36 ? 8.352 -1.915 -3.107 1 98.31 36 CYS B N 1
ATOM 1386 C CA . CYS B 1 36 ? 7.523 -2.764 -2.262 1 98.31 36 CYS B CA 1
ATOM 1387 C C . CYS B 1 36 ? 7.223 -2.084 -0.932 1 98.31 36 CYS B C 1
ATOM 1389 O O . CYS B 1 36 ? 6.102 -2.162 -0.427 1 98.31 36 CYS B O 1
ATOM 1391 N N . ARG B 1 37 ? 8.211 -1.432 -0.409 1 97.81 37 ARG B N 1
ATOM 1392 C CA . ARG B 1 37 ? 7.949 -0.754 0.857 1 97.81 37 ARG B CA 1
ATOM 1393 C C . ARG B 1 37 ? 6.941 0.375 0.678 1 97.81 37 ARG B C 1
ATOM 1395 O O . ARG B 1 37 ? 6.141 0.648 1.575 1 97.81 37 ARG B O 1
ATOM 1402 N N . ARG B 1 38 ? 6.977 1.043 -0.45 1 98.75 38 ARG B N 1
ATOM 1403 C CA . ARG B 1 38 ? 6.023 2.119 -0.705 1 98.75 38 ARG B CA 1
ATOM 1404 C C . ARG B 1 38 ? 4.605 1.575 -0.844 1 98.75 38 ARG B C 1
ATOM 1406 O O . ARG B 1 38 ? 3.646 2.203 -0.388 1 98.75 38 ARG B O 1
ATOM 1413 N N . TYR B 1 39 ? 4.527 0.414 -1.421 1 98.88 39 TYR B N 1
ATOM 1414 C CA . TYR B 1 39 ? 3.229 -0.242 -1.521 1 98.88 39 TYR B CA 1
ATOM 1415 C C . TYR B 1 39 ? 2.77 -0.756 -0.162 1 98.88 39 TYR B C 1
ATOM 1417 O O . TYR B 1 39 ? 1.576 -0.974 0.057 1 98.88 39 TYR B O 1
ATOM 1425 N N . GLY B 1 40 ? 3.691 -0.923 0.703 1 98.62 40 GLY B N 1
ATOM 1426 C CA . GLY B 1 40 ? 3.354 -1.644 1.92 1 98.62 40 GLY B CA 1
ATOM 1427 C C . GLY B 1 40 ? 2.838 -3.047 1.659 1 98.62 40 GLY B C 1
ATOM 1428 O O . GLY B 1 40 ? 2.023 -3.566 2.426 1 98.62 40 GLY B O 1
ATOM 1429 N N . ALA B 1 41 ? 3.266 -3.596 0.617 1 98.75 41 ALA B N 1
ATOM 1430 C CA . ALA B 1 41 ? 2.695 -4.867 0.174 1 98.75 41 ALA B CA 1
ATOM 1431 C C . ALA B 1 41 ? 3.232 -6.027 1.006 1 98.75 41 ALA B C 1
ATOM 1433 O O . ALA B 1 41 ? 4.324 -5.941 1.571 1 98.75 41 ALA B O 1
ATOM 1434 N N . ALA B 1 42 ? 2.48 -7.047 1.108 1 98.81 42 ALA B N 1
ATOM 1435 C CA . ALA B 1 42 ? 2.803 -8.336 1.706 1 98.81 42 ALA B CA 1
ATOM 1436 C C . ALA B 1 42 ? 2.551 -9.477 0.72 1 98.81 42 ALA B C 1
ATOM 1438 O O . ALA B 1 42 ? 1.402 -9.859 0.485 1 98.81 42 ALA B O 1
ATOM 1439 N N . TRP B 1 43 ? 3.652 -10.039 0.27 1 98.88 43 TRP B N 1
ATOM 1440 C CA . TRP B 1 43 ? 3.562 -10.859 -0.931 1 98.88 43 TRP B CA 1
ATOM 1441 C C . TRP B 1 43 ? 3.449 -12.344 -0.569 1 98.88 43 TRP B C 1
ATOM 1443 O O . TRP B 1 43 ? 4.234 -12.852 0.231 1 98.88 43 TRP B O 1
ATOM 1453 N N . GLY B 1 44 ? 2.459 -13.008 -1.117 1 98.75 44 GLY B N 1
ATOM 1454 C CA . GLY B 1 44 ? 2.445 -14.445 -1.287 1 98.75 44 GLY B CA 1
ATOM 1455 C C . GLY B 1 44 ? 2.85 -14.891 -2.682 1 98.75 44 GLY B C 1
ATOM 1456 O O . GLY B 1 44 ? 2.48 -14.25 -3.67 1 98.75 44 GLY B O 1
ATOM 1457 N N . TYR B 1 45 ? 3.541 -15.953 -2.793 1 98.25 45 TYR B N 1
ATOM 1458 C CA . TYR B 1 45 ? 4.121 -16.328 -4.078 1 98.25 45 TYR B CA 1
ATOM 1459 C C . TYR B 1 45 ? 3.43 -17.562 -4.645 1 98.25 45 TYR B C 1
ATOM 1461 O O . TYR B 1 45 ? 3.127 -18.516 -3.908 1 98.25 45 TYR B O 1
ATOM 1469 N N . TYR B 1 46 ? 3.242 -17.469 -5.988 1 97.25 46 TYR B N 1
ATOM 1470 C CA . TYR B 1 46 ? 2.594 -18.547 -6.719 1 97.25 46 TYR B CA 1
ATOM 1471 C C . TYR B 1 46 ? 3.139 -18.656 -8.141 1 97.25 46 TYR B C 1
ATOM 1473 O O . TYR B 1 46 ? 3.621 -17.672 -8.703 1 97.25 46 TYR B O 1
ATOM 1481 N N . HIS B 1 47 ? 3.092 -19.875 -8.648 1 95.94 47 HIS B N 1
ATOM 1482 C CA . HIS B 1 47 ? 3.27 -20.016 -10.086 1 95.94 47 HIS B CA 1
ATOM 1483 C C . HIS B 1 47 ? 2.111 -19.375 -10.844 1 95.94 47 HIS B C 1
ATOM 1485 O O . HIS B 1 47 ? 0.947 -19.578 -10.5 1 95.94 47 HIS B O 1
ATOM 1491 N N . PRO B 1 48 ? 2.441 -18.594 -11.891 1 96.12 48 PRO B N 1
ATOM 1492 C CA . PRO B 1 48 ? 1.368 -17.891 -12.609 1 96.12 48 PRO B CA 1
ATOM 1493 C C . PRO B 1 48 ? 0.283 -18.844 -13.109 1 96.12 48 PRO B C 1
ATOM 1495 O O . PRO B 1 48 ? -0.896 -18.484 -13.133 1 96.12 48 PRO B O 1
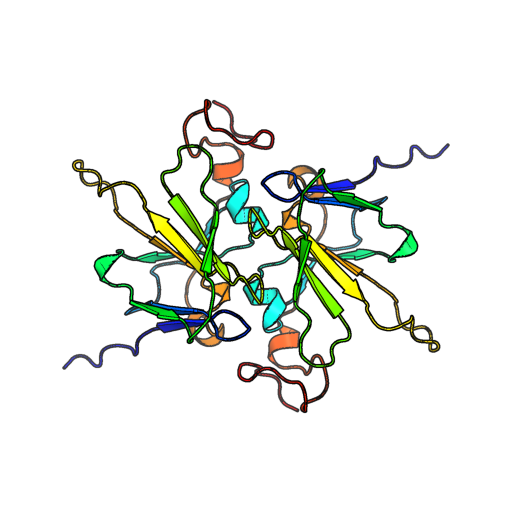ATOM 1498 N N . ASP B 1 49 ? 0.578 -20.062 -13.359 1 94.88 49 ASP B N 1
ATOM 1499 C CA . ASP B 1 49 ? -0.359 -21.016 -13.938 1 94.88 49 ASP B CA 1
ATOM 1500 C C . ASP B 1 49 ? -1.423 -21.422 -12.922 1 94.88 49 ASP B C 1
ATOM 1502 O O . ASP B 1 49 ? -2.457 -21.984 -13.289 1 94.88 49 ASP B O 1
ATOM 1506 N N . GLU B 1 50 ? -1.169 -21.172 -11.695 1 95.94 50 GLU B N 1
ATOM 1507 C CA . GLU B 1 50 ? -2.121 -21.641 -10.688 1 95.94 50 GLU B CA 1
ATOM 1508 C C . GLU B 1 50 ? -3.018 -20.5 -10.211 1 95.94 50 GLU B C 1
ATOM 1510 O O . GLU B 1 50 ? -3.824 -20.688 -9.297 1 95.94 50 GLU B O 1
ATOM 1515 N N . VAL B 1 51 ? -2.861 -19.359 -10.836 1 98.19 51 VAL B N 1
ATOM 1516 C CA . VAL B 1 51 ? -3.537 -18.156 -10.367 1 98.19 51 VAL B CA 1
ATOM 1517 C C . VAL B 1 51 ? -4.668 -17.797 -11.32 1 98.19 51 VAL B C 1
ATOM 1519 O O . VAL B 1 51 ? -4.5 -17.844 -12.547 1 98.19 51 VAL B O 1
ATOM 1522 N N . LYS B 1 52 ? -5.809 -17.469 -10.742 1 98.56 52 LYS B N 1
ATOM 1523 C CA . LYS B 1 52 ? -6.926 -16.922 -11.508 1 98.56 52 LYS B CA 1
ATOM 1524 C C . LYS B 1 52 ? -7.18 -15.461 -11.141 1 98.56 52 LYS B C 1
ATOM 1526 O O . LYS B 1 52 ? -7.215 -15.109 -9.961 1 98.56 52 LYS B O 1
ATOM 1531 N N . ILE B 1 53 ? -7.344 -14.633 -12.172 1 98.69 53 ILE B N 1
ATOM 1532 C CA . ILE B 1 53 ? -7.652 -13.227 -11.961 1 98.69 53 ILE B CA 1
ATOM 1533 C C . ILE B 1 53 ? -9.055 -12.922 -12.484 1 98.69 53 ILE B C 1
ATOM 1535 O O . ILE B 1 53 ? -9.391 -13.242 -13.625 1 98.69 53 ILE B O 1
ATOM 1539 N N . GLU B 1 54 ? -9.836 -12.328 -11.586 1 98.62 54 GLU B N 1
ATOM 1540 C CA . GLU B 1 54 ? -11.195 -11.906 -11.922 1 98.62 54 GLU B CA 1
ATOM 1541 C C . GLU B 1 54 ? -11.336 -10.391 -11.82 1 98.62 54 GLU B C 1
ATOM 1543 O O . GLU B 1 54 ? -10.898 -9.781 -10.836 1 98.62 54 GLU B O 1
ATOM 1548 N N . THR B 1 55 ? -11.938 -9.812 -12.836 1 98.5 55 THR B N 1
ATOM 1549 C CA . THR B 1 55 ? -12.227 -8.383 -12.828 1 98.5 55 THR B CA 1
ATOM 1550 C C . THR B 1 55 ? -13.703 -8.125 -13.117 1 98.5 55 THR B C 1
ATOM 1552 O O . THR B 1 55 ? -14.312 -8.812 -13.93 1 98.5 55 THR B O 1
ATOM 1555 N N . LYS B 1 56 ? -14.258 -7.191 -12.398 1 98.44 56 LYS B N 1
ATOM 1556 C CA . LYS B 1 56 ? -15.633 -6.781 -12.703 1 98.44 56 LYS B CA 1
ATOM 1557 C C . LYS B 1 56 ? -15.711 -6.109 -14.07 1 98.44 56 LYS B C 1
ATOM 1559 O O . LYS B 1 56 ? -14.719 -5.57 -14.562 1 98.44 56 LYS B O 1
ATOM 1564 N N . PRO B 1 57 ? -16.953 -6.137 -14.664 1 97.81 57 PRO B N 1
ATOM 1565 C CA . PRO B 1 57 ? -17.109 -5.426 -15.938 1 97.81 57 PRO B CA 1
ATOM 1566 C C . PRO B 1 57 ? -16.766 -3.943 -15.828 1 97.81 57 PRO B C 1
ATOM 1568 O O . PRO B 1 57 ? -17.219 -3.258 -14.906 1 97.81 57 PRO B O 1
ATOM 1571 N N . GLY B 1 58 ? -15.922 -3.562 -16.672 1 97.75 58 GLY B N 1
ATOM 1572 C CA . GLY B 1 58 ? -15.57 -2.152 -16.719 1 97.75 58 GLY B CA 1
ATOM 1573 C C . GLY B 1 58 ? -14.414 -1.796 -15.805 1 97.75 58 GLY B C 1
ATOM 1574 O O . GLY B 1 58 ? -13.93 -0.663 -15.82 1 97.75 58 GLY B O 1
ATOM 1575 N N . ALA B 1 59 ? -14.016 -2.738 -14.961 1 98.19 59 ALA B N 1
ATOM 1576 C CA . ALA B 1 59 ? -12.891 -2.477 -14.062 1 98.19 59 ALA B CA 1
ATOM 1577 C C . ALA B 1 59 ? -11.594 -2.316 -14.844 1 98.19 59 ALA B C 1
ATOM 1579 O O . ALA B 1 59 ? -11.375 -3.004 -15.844 1 98.19 59 ALA B O 1
ATOM 1580 N N . ILE B 1 60 ? -10.789 -1.363 -14.383 1 98.25 60 ILE B N 1
ATOM 1581 C CA . ILE B 1 60 ? -9.484 -1.126 -15.008 1 98.25 60 ILE B CA 1
ATOM 1582 C C . ILE B 1 60 ? -8.375 -1.508 -14.031 1 98.25 60 ILE B C 1
ATOM 1584 O O . ILE B 1 60 ? -8.344 -1.035 -12.898 1 98.25 60 ILE B O 1
ATOM 1588 N N . THR B 1 61 ? -7.539 -2.416 -14.461 1 98.75 61 THR B N 1
ATOM 1589 C CA . THR B 1 61 ? -6.285 -2.709 -13.781 1 98.75 61 THR B CA 1
ATOM 1590 C C . THR B 1 61 ? -5.137 -1.915 -14.398 1 98.75 61 THR B C 1
ATOM 1592 O O . THR B 1 61 ? -4.816 -2.094 -15.578 1 98.75 61 THR B O 1
ATOM 1595 N N . LYS B 1 62 ? -4.539 -1.11 -13.617 1 98.75 62 LYS B N 1
ATOM 1596 C CA . LYS B 1 62 ? -3.381 -0.364 -14.102 1 98.75 62 LYS B CA 1
ATOM 1597 C C . LYS B 1 62 ? -2.082 -1.107 -13.797 1 98.75 62 LYS B C 1
ATOM 1599 O O . LYS B 1 62 ? -2.035 -1.94 -12.891 1 98.75 62 LYS B O 1
ATOM 1604 N N . GLN B 1 63 ? -1.102 -0.801 -14.586 1 98.69 63 GLN B N 1
ATOM 1605 C CA . GLN B 1 63 ? 0.194 -1.459 -14.453 1 98.69 63 GLN B CA 1
ATOM 1606 C C . GLN B 1 63 ? 1.317 -0.436 -14.305 1 98.69 63 GLN B C 1
ATOM 1608 O O . GLN B 1 63 ? 1.312 0.601 -14.969 1 98.69 63 GLN B O 1
ATOM 1613 N N . TYR B 1 64 ? 2.156 -0.749 -13.422 1 98.81 64 TYR B N 1
ATOM 1614 C CA . TYR B 1 64 ? 3.408 -0.011 -13.312 1 98.81 64 TYR B CA 1
ATOM 1615 C C . TYR B 1 64 ? 4.602 -0.908 -13.625 1 98.81 64 TYR B C 1
ATOM 1617 O O . TYR B 1 64 ? 4.84 -1.896 -12.93 1 98.81 64 TYR B O 1
ATOM 1625 N N . ILE B 1 65 ? 5.246 -0.612 -14.695 1 98 65 ILE B N 1
ATOM 1626 C CA . ILE B 1 65 ? 6.438 -1.311 -15.172 1 98 65 ILE B CA 1
ATOM 1627 C C . ILE B 1 65 ? 7.637 -0.367 -15.141 1 98 65 ILE B C 1
ATOM 1629 O O . ILE B 1 65 ? 7.613 0.699 -15.766 1 98 65 ILE B O 1
ATOM 1633 N N . TRP B 1 66 ? 8.656 -0.783 -14.43 1 95.38 66 TRP B N 1
ATOM 1634 C CA . TRP B 1 66 ? 9.789 0.118 -14.234 1 95.38 66 TRP B CA 1
ATOM 1635 C C . TRP B 1 66 ? 11.102 -0.656 -14.219 1 95.38 66 TRP B C 1
ATOM 1637 O O . TRP B 1 66 ? 11.102 -1.889 -14.234 1 95.38 66 TRP B O 1
ATOM 1647 N N . GLY B 1 67 ? 12.164 0.116 -14.266 1 92.38 67 GLY B N 1
ATOM 1648 C CA . GLY B 1 67 ? 13.477 -0.5 -14.172 1 92.38 67 GLY B CA 1
ATOM 1649 C C . GLY B 1 67 ? 13.766 -1.46 -15.312 1 92.38 67 GLY B C 1
ATOM 1650 O O . GLY B 1 67 ? 13.656 -1.093 -16.484 1 92.38 67 GLY B O 1
ATOM 1651 N N . ASP B 1 68 ? 14.133 -2.717 -14.945 1 89.94 68 ASP B N 1
ATOM 1652 C CA . ASP B 1 68 ? 14.461 -3.717 -15.953 1 89.94 68 ASP B CA 1
ATOM 1653 C C . ASP B 1 68 ? 13.211 -4.176 -16.703 1 89.94 68 ASP B C 1
ATOM 1655 O O . ASP B 1 68 ? 13.305 -4.918 -17.688 1 89.94 68 ASP B O 1
ATOM 1659 N N . ARG B 1 69 ? 12.125 -3.797 -16.234 1 93.81 69 ARG B N 1
ATOM 1660 C CA . ARG B 1 69 ? 10.852 -4.016 -16.906 1 93.81 69 ARG B CA 1
ATOM 1661 C C . ARG B 1 69 ? 10.5 -5.5 -16.953 1 93.81 69 ARG B C 1
ATOM 1663 O O . ARG B 1 69 ? 9.898 -5.977 -17.922 1 93.81 69 ARG B O 1
ATOM 1670 N N . ASP B 1 70 ? 10.914 -6.25 -15.875 1 91.31 70 ASP B N 1
ATOM 1671 C CA . ASP B 1 70 ? 10.703 -7.691 -15.82 1 91.31 70 ASP B CA 1
ATOM 1672 C C . ASP B 1 70 ? 9.391 -8.023 -15.109 1 91.31 70 ASP B C 1
ATOM 1674 O O . ASP B 1 70 ? 8.898 -9.148 -15.195 1 91.31 70 ASP B O 1
ATOM 1678 N N . LEU B 1 71 ? 8.867 -6.992 -14.414 1 94.81 71 LEU B N 1
ATOM 1679 C CA . LEU B 1 71 ? 7.656 -7.195 -13.633 1 94.81 71 LEU B CA 1
ATOM 1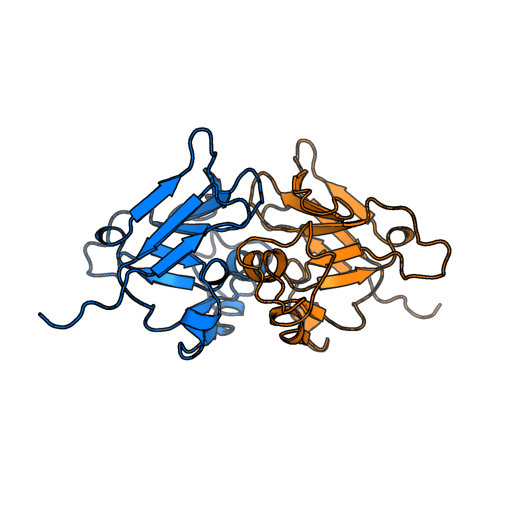680 C C . LEU B 1 71 ? 6.664 -6.062 -13.867 1 94.81 71 LEU B C 1
ATOM 1682 O O . LEU B 1 71 ? 7.062 -4.926 -14.133 1 94.81 71 LEU B O 1
ATOM 1686 N N . SER B 1 72 ? 5.465 -6.434 -13.836 1 98.12 72 SER B N 1
ATOM 1687 C CA . SER B 1 72 ? 4.422 -5.422 -13.719 1 98.12 72 SER B CA 1
ATOM 1688 C C . SER B 1 72 ? 3.781 -5.445 -12.336 1 98.12 72 SER B C 1
ATOM 1690 O O . SER B 1 72 ? 3.467 -6.516 -11.805 1 98.12 72 SER B O 1
ATOM 1692 N N . PHE B 1 73 ? 3.699 -4.34 -11.719 1 98.81 73 PHE B N 1
ATOM 1693 C CA . PHE B 1 73 ? 2.867 -4.184 -10.531 1 98.81 73 PHE B CA 1
ATOM 1694 C C . PHE B 1 73 ? 1.471 -3.699 -10.906 1 98.81 73 PHE B C 1
ATOM 1696 O O . PHE B 1 73 ? 1.324 -2.699 -11.609 1 98.81 73 PHE B O 1
ATOM 1703 N N . ASN B 1 74 ? 0.473 -4.371 -10.469 1 98.94 74 ASN B N 1
ATOM 1704 C CA . ASN B 1 74 ? -0.896 -4.172 -10.922 1 98.94 74 ASN B CA 1
ATOM 1705 C C . ASN B 1 74 ? -1.805 -3.703 -9.789 1 98.94 74 ASN B C 1
ATOM 1707 O O . ASN B 1 74 ? -1.845 -4.32 -8.727 1 98.94 74 ASN B O 1
ATOM 1711 N N . PHE B 1 75 ? -2.514 -2.59 -10.023 1 98.94 75 PHE B N 1
ATOM 1712 C CA . PHE B 1 75 ? -3.35 -1.998 -8.992 1 98.94 75 PHE B CA 1
ATOM 1713 C C . PHE B 1 75 ? -4.68 -1.528 -9.562 1 98.94 75 PHE B C 1
ATOM 1715 O O . PHE B 1 75 ? -4.797 -1.312 -10.773 1 98.94 75 PHE B O 1
ATOM 1722 N N . CYS B 1 76 ? -5.641 -1.456 -8.766 1 98.94 76 CYS B N 1
ATOM 1723 C CA . CYS B 1 76 ? -6.988 -1.052 -9.156 1 98.94 76 CYS B CA 1
ATOM 1724 C C . CYS B 1 76 ? -7.039 0.439 -9.461 1 98.94 76 CYS B C 1
ATOM 1726 O O . CYS B 1 76 ? -6.621 1.262 -8.648 1 98.94 76 CYS B O 1
ATOM 1728 N N . ASP B 1 77 ? -7.582 0.749 -10.547 1 98.88 77 ASP B N 1
ATOM 1729 C CA . ASP B 1 77 ? -7.699 2.141 -10.977 1 98.88 77 ASP B CA 1
ATOM 1730 C C . ASP B 1 77 ? -8.68 2.904 -10.086 1 98.88 77 ASP B C 1
ATOM 1732 O O . ASP B 1 77 ? -8.555 4.121 -9.922 1 98.88 77 ASP B O 1
ATOM 1736 N N . ASN B 1 78 ? -9.555 2.227 -9.508 1 98.75 78 ASN B N 1
ATOM 1737 C CA . ASN B 1 78 ? -10.609 2.875 -8.742 1 98.75 78 ASN B CA 1
ATOM 1738 C C . ASN B 1 78 ? -10.195 3.1 -7.293 1 98.75 78 ASN B C 1
ATOM 1740 O O . ASN B 1 78 ? -10.172 4.238 -6.82 1 98.75 78 ASN B O 1
ATOM 1744 N N . CYS B 1 79 ? -9.781 2.066 -6.621 1 98.88 79 CYS B N 1
ATOM 1745 C CA . CYS B 1 79 ? -9.523 2.229 -5.195 1 98.88 79 CYS B CA 1
ATOM 1746 C C . CYS B 1 79 ? -8.031 2.346 -4.918 1 98.88 79 CYS B C 1
ATOM 1748 O O . CYS B 1 79 ? -7.629 2.689 -3.803 1 98.88 79 CYS B O 1
ATOM 1750 N N . GLY B 1 80 ? -7.23 2.004 -5.855 1 98.94 80 GLY B N 1
ATOM 1751 C CA . GLY B 1 80 ? -5.801 2.229 -5.707 1 98.94 80 GLY B CA 1
ATOM 1752 C C . GLY B 1 80 ? -5.082 1.075 -5.035 1 98.94 80 GLY B C 1
ATOM 1753 O O . GLY B 1 80 ? -3.857 1.102 -4.887 1 98.94 80 GLY B O 1
ATOM 1754 N N . CYS B 1 81 ? -5.777 0.021 -4.629 1 98.94 81 CYS B N 1
ATOM 1755 C CA . CYS B 1 81 ? -5.129 -1.112 -3.975 1 98.94 81 CYS B CA 1
ATOM 1756 C C . CYS B 1 81 ? -4.211 -1.849 -4.941 1 98.94 81 CYS B C 1
ATOM 1758 O O . CYS B 1 81 ? -4.629 -2.219 -6.043 1 98.94 81 CYS B O 1
ATOM 1760 N N . VAL B 1 82 ? -2.979 -2.047 -4.559 1 99 82 VAL B N 1
ATOM 1761 C CA . VAL B 1 82 ? -2.074 -2.924 -5.297 1 99 82 VAL B CA 1
ATOM 1762 C C . VAL B 1 82 ? -2.48 -4.379 -5.086 1 99 82 VAL B C 1
ATOM 1764 O O . VAL B 1 82 ? -2.641 -4.828 -3.947 1 99 82 VAL B O 1
ATOM 1767 N N . CYS B 1 83 ? -2.576 -5.102 -6.203 1 98.94 83 CYS B N 1
ATOM 1768 C CA . CYS B 1 83 ? -3.176 -6.426 -6.105 1 98.94 83 CYS B CA 1
ATOM 1769 C C . CYS B 1 83 ? -2.123 -7.516 -6.277 1 98.94 83 CYS B C 1
ATOM 1771 O O . CYS B 1 83 ? -2.104 -8.492 -5.527 1 98.94 83 CYS B O 1
ATOM 1773 N N . TYR B 1 84 ? -1.278 -7.359 -7.273 1 98.94 84 TYR B N 1
ATOM 1774 C CA . TYR B 1 84 ? -0.289 -8.391 -7.566 1 98.94 84 TYR B CA 1
ATOM 1775 C C . TYR B 1 84 ? 0.84 -7.84 -8.43 1 98.94 84 TYR B C 1
ATOM 1777 O O . TYR B 1 84 ? 0.709 -6.762 -9.016 1 98.94 84 TYR B O 1
ATOM 1785 N N . TRP B 1 85 ? 1.924 -8.438 -8.414 1 98.5 85 TRP B N 1
ATOM 1786 C CA . TRP B 1 85 ? 2.893 -8.258 -9.484 1 98.5 85 TRP B CA 1
ATOM 1787 C C . TRP B 1 85 ? 2.99 -9.508 -10.352 1 98.5 85 TRP B C 1
ATOM 1789 O O . TRP B 1 85 ? 2.689 -10.609 -9.891 1 98.5 85 TRP B O 1
ATOM 1799 N N . TRP B 1 86 ? 3.291 -9.305 -11.609 1 97.75 86 TRP B N 1
ATOM 1800 C CA . TRP B 1 86 ? 3.299 -10.352 -12.625 1 97.75 86 TRP B CA 1
ATOM 1801 C C . TRP B 1 86 ? 4.613 -10.352 -13.398 1 97.75 86 TRP B C 1
ATOM 1803 O O . TRP B 1 86 ? 5.098 -9.297 -13.812 1 97.75 86 TRP B O 1
ATOM 1813 N N . PRO B 1 87 ? 5.203 -11.562 -13.586 1 95.69 87 PRO B N 1
ATOM 1814 C CA . PRO B 1 87 ? 6.43 -11.625 -14.383 1 95.69 87 PRO B CA 1
ATOM 1815 C C . PRO B 1 87 ? 6.18 -11.391 -15.867 1 95.69 87 PRO B C 1
ATOM 1817 O O . PRO B 1 87 ? 5.215 -11.914 -16.422 1 95.69 87 PRO B O 1
ATOM 1820 N N . LEU B 1 88 ? 6.996 -10.547 -16.453 1 93.94 88 LEU B N 1
ATOM 1821 C CA . LEU B 1 88 ? 6.863 -10.25 -17.875 1 93.94 88 LEU B CA 1
ATOM 1822 C C . LEU B 1 88 ? 7.922 -10.992 -18.688 1 93.94 88 LEU B C 1
ATOM 1824 O O . LEU B 1 88 ? 7.836 -11.055 -19.922 1 93.94 88 LEU B O 1
ATOM 1828 N N . ARG B 1 89 ? 8.867 -11.508 -17.984 1 85.06 89 ARG B N 1
ATOM 1829 C CA . ARG B 1 89 ? 9.867 -12.328 -18.656 1 85.06 89 ARG B CA 1
ATOM 1830 C C . ARG B 1 89 ? 9.523 -13.805 -18.547 1 85.06 89 ARG B C 1
ATOM 1832 O O . ARG B 1 89 ? 8.93 -14.242 -17.562 1 85.06 89 ARG B O 1
ATOM 1839 N N . PRO B 1 90 ? 9.867 -14.461 -19.641 1 77.62 90 PRO B N 1
ATOM 1840 C CA . PRO B 1 90 ? 9.625 -15.906 -19.594 1 77.62 90 PRO B CA 1
ATOM 1841 C C . PRO B 1 90 ? 10.445 -16.625 -18.516 1 77.62 90 PRO B C 1
ATOM 1843 O O . PRO B 1 90 ? 11.445 -16.078 -18.047 1 77.62 90 PRO B O 1
ATOM 1846 N N . PRO B 1 91 ? 9.773 -17.766 -18.031 1 74.38 91 PRO B N 1
ATOM 1847 C CA . PRO B 1 91 ? 10.523 -18.547 -17.047 1 74.38 91 PRO B CA 1
ATOM 1848 C C . PRO B 1 91 ? 11.953 -18.828 -17.484 1 74.38 91 PRO B C 1
ATOM 1850 O O . PRO B 1 91 ? 12.219 -19.016 -18.672 1 74.38 91 PRO B O 1
ATOM 1853 N N . ALA B 1 92 ? 12.781 -18.422 -16.484 1 63.66 92 A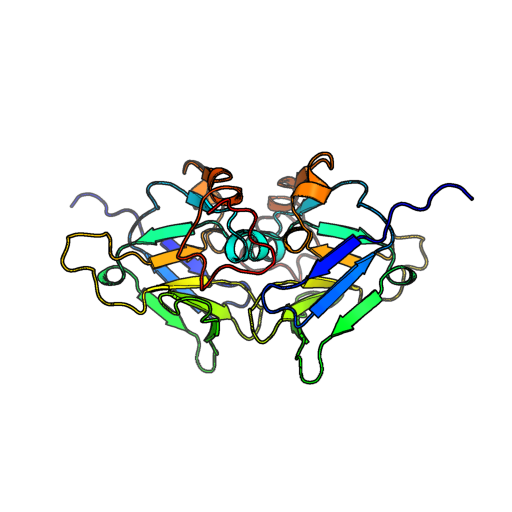LA B N 1
ATOM 1854 C CA . ALA B 1 92 ? 14.172 -18.719 -16.844 1 63.66 92 ALA B CA 1
ATOM 1855 C C . ALA B 1 92 ? 14.352 -20.188 -17.172 1 63.66 92 ALA B C 1
ATOM 1857 O O . ALA B 1 92 ? 13.68 -21.047 -16.609 1 63.66 92 ALA B O 1
ATOM 1858 N N . THR B 1 93 ? 14.992 -20.344 -18.25 1 64.88 93 THR B N 1
ATOM 1859 C CA . THR B 1 93 ? 15.328 -21.703 -18.688 1 64.88 93 THR B CA 1
ATOM 1860 C C . THR B 1 93 ? 16.203 -22.391 -17.641 1 64.88 93 THR B C 1
ATOM 1862 O O . THR B 1 93 ? 16.344 -23.625 -17.656 1 64.88 93 THR B O 1
ATOM 1865 N N . ASP B 1 94 ? 16.859 -21.547 -16.844 1 59.5 94 ASP B N 1
ATOM 1866 C CA . ASP B 1 94 ? 17.844 -22.156 -15.938 1 59.5 94 ASP B CA 1
ATOM 1867 C C . ASP B 1 94 ? 17.172 -22.594 -14.641 1 59.5 94 ASP B C 1
ATOM 1869 O O . ASP B 1 94 ? 17.859 -22.875 -13.648 1 59.5 94 ASP B O 1
ATOM 1873 N N . GLY B 1 95 ? 15.938 -22.703 -14.664 1 58.41 95 GLY B N 1
ATOM 1874 C CA . GLY B 1 95 ? 15.297 -23.266 -13.484 1 58.41 95 GLY B CA 1
ATOM 1875 C C . GLY B 1 95 ? 14.891 -22.219 -12.477 1 58.41 95 GLY B C 1
ATOM 1876 O O . GLY B 1 95 ? 14.523 -22.547 -11.344 1 58.41 95 GLY B O 1
ATOM 1877 N N . GLY B 1 96 ? 15.164 -20.969 -12.805 1 62.41 96 GLY B N 1
ATOM 1878 C CA . GLY B 1 96 ? 14.734 -19.984 -11.82 1 62.41 96 GLY B CA 1
ATOM 1879 C C . GLY B 1 96 ? 13.227 -19.938 -11.664 1 62.41 96 GLY B C 1
ATOM 1880 O O . GLY B 1 96 ? 12.484 -20.375 -12.547 1 62.41 96 GLY B O 1
ATOM 1881 N N . GLU B 1 97 ? 12.797 -19.609 -10.422 1 72.44 97 GLU B N 1
ATOM 1882 C CA . GLU B 1 97 ? 11.367 -19.734 -10.125 1 72.44 97 GLU B CA 1
ATOM 1883 C C . GLU B 1 97 ? 10.562 -18.672 -10.844 1 72.44 97 GLU B C 1
ATOM 1885 O O . GLU B 1 97 ? 10.961 -17.5 -10.891 1 72.44 97 GLU B O 1
ATOM 1890 N N . TYR B 1 98 ? 9.727 -19.062 -11.703 1 90.25 98 TYR B N 1
ATOM 1891 C CA . TYR B 1 98 ? 8.695 -18.25 -12.344 1 90.25 98 TYR B CA 1
ATOM 1892 C C . TYR B 1 98 ? 7.492 -18.078 -11.422 1 90.25 98 TYR B C 1
ATOM 1894 O O . TYR B 1 98 ? 6.641 -18.969 -11.32 1 90.25 98 TYR B O 1
ATOM 1902 N N . LEU B 1 99 ? 7.602 -16.906 -10.688 1 95.25 99 LEU B N 1
ATOM 1903 C CA . LEU B 1 99 ? 6.574 -16.672 -9.68 1 95.25 99 LEU B CA 1
ATOM 1904 C C . LEU B 1 99 ? 5.879 -15.336 -9.914 1 95.25 99 LEU B C 1
ATOM 1906 O O . LEU B 1 99 ? 6.426 -14.461 -10.594 1 95.25 99 LEU B O 1
ATOM 1910 N N . MET B 1 100 ? 4.695 -15.289 -9.508 1 97.44 100 MET B N 1
ATOM 1911 C CA . MET B 1 100 ? 4.016 -14.016 -9.281 1 97.44 100 MET B CA 1
ATOM 1912 C C . MET B 1 100 ? 3.805 -13.773 -7.793 1 97.44 100 MET B C 1
ATOM 1914 O O . MET B 1 100 ? 3.91 -14.695 -6.98 1 97.44 100 MET B O 1
ATOM 1918 N N . GLY B 1 101 ? 3.605 -12.547 -7.395 1 98.44 101 GLY B N 1
ATOM 1919 C CA . GLY B 1 101 ? 3.307 -12.172 -6.02 1 98.44 101 GLY B CA 1
ATOM 1920 C C . GLY B 1 101 ? 1.905 -11.617 -5.844 1 98.44 101 GLY B C 1
ATOM 1921 O O . GLY B 1 101 ? 1.524 -10.656 -6.508 1 98.44 101 GLY B O 1
ATOM 1922 N N . LEU B 1 102 ? 1.185 -12.25 -4.996 1 98.81 102 LEU B N 1
ATOM 1923 C CA . LEU B 1 102 ? -0.14 -11.805 -4.582 1 98.81 102 LEU B CA 1
ATOM 1924 C C . LEU B 1 102 ? -0.054 -10.945 -3.322 1 98.81 102 LEU B C 1
ATOM 1926 O O . LEU B 1 102 ? 0.602 -11.328 -2.352 1 98.81 102 LEU B O 1
ATOM 1930 N N . ASN B 1 103 ? -0.666 -9.75 -3.346 1 98.94 103 ASN B N 1
ATOM 1931 C CA . ASN B 1 103 ? -0.691 -8.945 -2.127 1 98.94 103 ASN B CA 1
ATOM 1932 C C . ASN B 1 103 ? -1.68 -9.508 -1.108 1 98.94 103 ASN B C 1
ATOM 1934 O O . ASN B 1 103 ? -2.893 -9.344 -1.262 1 98.94 103 ASN B O 1
ATOM 1938 N N . THR B 1 104 ? -1.198 -10.023 -0.049 1 98.88 104 THR B N 1
ATOM 1939 C CA . THR B 1 104 ? -2.043 -10.719 0.914 1 98.88 104 THR B CA 1
ATOM 1940 C C . THR B 1 104 ? -2.789 -9.727 1.8 1 98.88 104 THR B C 1
ATOM 1942 O O . THR B 1 104 ? -3.723 -10.102 2.512 1 98.88 104 THR B O 1
ATOM 1945 N N . ASN B 1 105 ? -2.436 -8.461 1.706 1 98.69 105 ASN B N 1
ATOM 1946 C CA . ASN B 1 105 ? -3.188 -7.434 2.426 1 98.69 105 ASN B CA 1
ATOM 1947 C C . ASN B 1 105 ? -4.652 -7.406 1.994 1 98.69 105 ASN B C 1
ATOM 1949 O O . ASN B 1 105 ? -5.512 -6.918 2.73 1 98.69 105 ASN B O 1
ATOM 1953 N N . ASN B 1 106 ? -4.883 -7.914 0.822 1 98.75 106 ASN B N 1
ATOM 1954 C CA . ASN B 1 106 ? -6.23 -7.934 0.264 1 98.75 106 ASN B CA 1
ATOM 1955 C C . ASN B 1 106 ? -6.973 -9.219 0.635 1 98.75 106 ASN B C 1
ATOM 1957 O O . ASN B 1 106 ? -8.078 -9.469 0.144 1 98.75 106 ASN B O 1
ATOM 1961 N N . VAL B 1 107 ? -6.355 -10.07 1.457 1 98.25 107 VAL B N 1
ATOM 1962 C CA . VAL B 1 107 ? -6.957 -11.305 1.939 1 98.25 107 VAL B CA 1
ATOM 1963 C C . VAL B 1 107 ? -7.547 -11.094 3.33 1 98.25 107 VAL B C 1
ATOM 1965 O O . VAL B 1 107 ? -7.023 -10.297 4.117 1 98.25 107 VAL B O 1
ATOM 1968 N N . ASN B 1 108 ? -8.648 -11.734 3.574 1 95.25 108 ASN B N 1
ATOM 1969 C CA . ASN B 1 108 ? -9.148 -11.742 4.945 1 95.25 108 ASN B CA 1
ATOM 1970 C C . ASN B 1 108 ? -8.047 -12.078 5.941 1 95.25 108 ASN B C 1
ATOM 1972 O O . ASN B 1 108 ? -7.434 -13.148 5.863 1 95.25 108 ASN B O 1
ATOM 1976 N N . PRO B 1 109 ? -7.812 -11.148 6.844 1 95.38 109 PRO B N 1
ATOM 1977 C CA . PRO B 1 109 ? -6.688 -11.383 7.754 1 95.38 109 PRO B CA 1
ATOM 1978 C C . PRO B 1 109 ? -6.883 -12.617 8.625 1 95.38 109 PRO B C 1
ATOM 1980 O O . PRO B 1 109 ? -5.906 -13.227 9.07 1 95.38 109 PRO B O 1
ATOM 1983 N N . GLU B 1 110 ? -8.07 -13.039 8.828 1 93.12 110 GLU B N 1
ATOM 1984 C CA . GLU B 1 110 ? -8.328 -14.227 9.633 1 93.12 110 GLU B CA 1
ATOM 1985 C C . GLU B 1 110 ? -7.766 -15.477 8.961 1 93.12 110 GLU B C 1
ATOM 1987 O O . GLU B 1 110 ? -7.32 -16.406 9.641 1 93.12 110 GLU B O 1
ATOM 1992 N N . ALA B 1 111 ? -7.746 -15.461 7.664 1 95 111 ALA B N 1
ATOM 1993 C CA . ALA B 1 111 ? -7.23 -16.594 6.914 1 95 111 ALA B CA 1
ATOM 1994 C C . ALA B 1 111 ? -5.711 -16.688 7.016 1 95 111 ALA B C 1
ATOM 1996 O O . ALA B 1 111 ? -5.125 -17.75 6.793 1 95 111 ALA B O 1
ATOM 1997 N N . LEU B 1 112 ? -5.086 -15.562 7.445 1 96.31 112 LEU B N 1
ATOM 1998 C CA . LEU B 1 112 ? -3.629 -15.477 7.395 1 96.31 112 LEU B CA 1
ATOM 1999 C C . LEU B 1 112 ? -3.029 -15.586 8.789 1 96.31 112 LEU B C 1
ATOM 2001 O O . LEU B 1 112 ? -1.813 -15.461 8.961 1 96.31 112 LEU B O 1
ATOM 2005 N N . LYS B 1 113 ? -3.826 -15.781 9.797 1 92.5 113 LYS B N 1
ATOM 2006 C CA . LYS B 1 113 ? -3.438 -15.617 11.195 1 92.5 113 LYS B CA 1
ATOM 2007 C C . LYS B 1 113 ? -2.283 -16.547 11.555 1 92.5 113 LYS B C 1
ATOM 2009 O O . LYS B 1 113 ? -1.53 -16.281 12.492 1 92.5 113 LYS B O 1
ATOM 2014 N N . TYR B 1 114 ? -2.053 -17.688 10.781 1 95.56 114 TYR B N 1
ATOM 2015 C CA . TYR B 1 114 ? -0.993 -18.625 11.133 1 95.56 114 TYR B CA 1
ATOM 2016 C C . TYR B 1 114 ? 0.076 -18.672 10.047 1 95.56 114 TYR B C 1
ATOM 2018 O O . TYR B 1 114 ? 0.863 -19.609 9.977 1 95.56 114 TYR B O 1
ATOM 2026 N N . VAL B 1 115 ? 0.073 -17.734 9.188 1 97.94 115 VAL B N 1
ATOM 2027 C CA . VAL B 1 115 ? 1.106 -17.641 8.156 1 97.94 115 VAL B CA 1
ATOM 2028 C C . VAL B 1 115 ? 2.209 -16.688 8.609 1 97.94 115 VAL B C 1
ATOM 2030 O O . VAL B 1 115 ? 1.938 -15.539 8.961 1 97.94 115 VAL B O 1
ATOM 2033 N N . ASP B 1 116 ? 3.449 -17.172 8.57 1 98.38 116 ASP B N 1
ATOM 2034 C CA . ASP B 1 116 ? 4.566 -16.344 9.008 1 98.38 116 ASP B CA 1
ATOM 2035 C C . ASP B 1 116 ? 4.805 -15.188 8.031 1 98.38 116 ASP B C 1
ATOM 2037 O O . ASP B 1 116 ? 4.645 -15.344 6.82 1 98.38 116 ASP B O 1
ATOM 2041 N N . ARG B 1 117 ? 5.176 -14.086 8.609 1 97.88 117 ARG B N 1
ATOM 2042 C CA . ARG B 1 117 ? 5.621 -12.945 7.824 1 97.88 117 ARG B CA 1
ATOM 2043 C C . ARG B 1 117 ? 7.129 -12.758 7.926 1 97.88 117 ARG B C 1
ATOM 2045 O O . ARG B 1 117 ? 7.703 -12.891 9.008 1 97.88 117 ARG B O 1
ATOM 2052 N N . LYS B 1 118 ? 7.73 -12.594 6.82 1 98 118 LYS B N 1
ATOM 2053 C CA . LYS B 1 118 ? 9.148 -12.273 6.727 1 98 118 LYS B CA 1
ATOM 2054 C C . LYS B 1 118 ? 9.359 -10.836 6.266 1 98 118 LYS B C 1
ATOM 2056 O O . LYS B 1 118 ? 8.922 -10.453 5.18 1 98 118 LYS B O 1
ATOM 2061 N N . PHE B 1 119 ? 9.945 -10.031 7.121 1 97.19 119 PHE B N 1
ATOM 2062 C CA . PHE B 1 119 ? 10.344 -8.68 6.742 1 97.19 119 PHE B CA 1
ATOM 2063 C C . PHE B 1 119 ? 11.766 -8.672 6.195 1 97.19 119 PHE B C 1
ATOM 2065 O O . PHE B 1 119 ? 12.719 -8.898 6.938 1 97.19 119 PHE B O 1
ATOM 2072 N N . GLU B 1 120 ? 11.891 -8.32 4.926 1 96.38 120 GLU B N 1
ATOM 2073 C CA . GLU B 1 120 ? 13.18 -8.461 4.262 1 96.38 120 GLU B CA 1
ATOM 2074 C C . GLU B 1 120 ? 13.914 -7.125 4.184 1 96.38 120 GLU B C 1
ATOM 2076 O O . GLU B 1 120 ? 13.938 -6.484 3.131 1 96.38 120 GLU B O 1
ATOM 2081 N N . TYR B 1 121 ? 14.562 -6.793 5.195 1 94.06 121 TYR B N 1
ATOM 2082 C CA . TYR B 1 121 ? 15.281 -5.523 5.27 1 94.06 121 TYR B CA 1
ATOM 2083 C C . TYR B 1 121 ? 16.625 -5.617 4.57 1 94.06 121 TYR B C 1
ATOM 2085 O O . TYR B 1 121 ? 17.25 -4.594 4.27 1 94.06 121 TYR B O 1
ATOM 2093 N N . SER B 1 122 ? 17.078 -6.84 4.375 1 92.31 122 SER B N 1
ATOM 2094 C CA . SER B 1 122 ? 18.375 -7.012 3.756 1 92.31 122 SER B CA 1
ATOM 2095 C C . SER B 1 122 ? 18.438 -6.359 2.379 1 92.31 122 SER B C 1
ATOM 2097 O O . SER B 1 122 ? 19.484 -5.914 1.936 1 92.31 122 SER B O 1
ATOM 2099 N N . VAL B 1 123 ? 17.312 -6.25 1.764 1 92.75 123 VAL B N 1
ATOM 2100 C CA . VAL B 1 123 ? 17.234 -5.711 0.41 1 92.75 123 VAL B CA 1
ATOM 2101 C C . VAL B 1 123 ? 17.562 -4.215 0.433 1 92.75 123 VAL B C 1
ATOM 2103 O O . VAL B 1 123 ? 17.859 -3.623 -0.607 1 92.75 123 VAL B O 1
ATOM 2106 N N . LEU B 1 124 ? 17.469 -3.584 1.581 1 91.25 124 LEU B N 1
ATOM 2107 C CA . LEU B 1 124 ? 17.812 -2.17 1.701 1 91.25 124 LEU B CA 1
ATOM 2108 C C . LEU B 1 124 ? 19.266 -1.937 1.356 1 91.25 124 LEU B C 1
ATOM 2110 O O . LEU B 1 124 ? 19.641 -0.873 0.849 1 91.25 124 LEU B O 1
ATOM 2114 N N . LYS B 1 125 ? 20.078 -2.928 1.572 1 91.44 125 LYS B N 1
ATOM 2115 C CA . LYS B 1 125 ? 21.516 -2.754 1.385 1 91.44 125 LYS B CA 1
ATOM 2116 C C . LYS B 1 125 ? 22.047 -3.721 0.334 1 91.44 125 LYS B C 1
ATOM 2118 O O . LYS B 1 125 ? 23.25 -3.736 0.054 1 91.44 125 LYS B O 1
ATOM 2123 N N . SER B 1 126 ? 21.172 -4.523 -0.254 1 93.94 126 SER B N 1
ATOM 2124 C CA . SER B 1 126 ? 21.562 -5.469 -1.296 1 93.94 126 SER B CA 1
ATOM 2125 C C . SER B 1 126 ? 20.875 -5.148 -2.619 1 93.94 126 SER B C 1
ATOM 2127 O O . SER B 1 126 ? 19.688 -4.805 -2.639 1 93.94 126 SER B O 1
ATOM 2129 N N . PRO B 1 127 ? 21.688 -5.285 -3.672 1 91.69 127 PRO B N 1
ATOM 2130 C CA . PRO B 1 127 ? 21.047 -5.031 -4.965 1 91.69 127 PRO B CA 1
ATOM 2131 C C . PRO B 1 127 ? 19.906 -5.996 -5.262 1 91.69 127 PRO B C 1
ATOM 2133 O O . PRO B 1 127 ? 20.031 -7.203 -5.047 1 91.69 127 PRO B O 1
ATOM 2136 N N . VAL B 1 128 ? 18.781 -5.457 -5.707 1 86.88 128 VAL B N 1
ATOM 2137 C CA . VAL B 1 128 ? 17.672 -6.285 -6.172 1 86.88 128 VAL B CA 1
ATOM 2138 C C . VAL B 1 128 ? 17.875 -6.629 -7.645 1 86.88 128 VAL B C 1
ATOM 2140 O O . VAL B 1 128 ? 17.531 -7.73 -8.086 1 86.88 128 VAL B O 1
ATOM 2143 N N . ARG B 1 129 ? 18.406 -5.707 -8.344 1 86.69 129 ARG B N 1
ATOM 2144 C CA . ARG B 1 129 ? 18.719 -5.836 -9.758 1 86.69 129 ARG B CA 1
ATOM 2145 C C . ARG B 1 129 ? 20.031 -5.137 -10.094 1 86.69 129 ARG B C 1
ATOM 2147 O O . ARG B 1 129 ? 20.812 -4.801 -9.203 1 86.69 129 ARG B O 1
ATOM 2154 N N . SER B 1 130 ? 20.188 -4.914 -11.398 1 90.31 130 SER B N 1
ATOM 2155 C CA . SER B 1 130 ? 21.438 -4.266 -11.82 1 90.31 130 SER B CA 1
ATOM 2156 C C . SER B 1 130 ? 21.469 -2.809 -11.367 1 90.31 130 SER B C 1
ATOM 2158 O O . SER B 1 130 ? 20.422 -2.164 -11.234 1 90.31 130 SER B O 1
ATOM 2160 N N . LYS B 1 131 ? 22.703 -2.352 -11.148 1 92.38 131 LYS B N 1
ATOM 2161 C CA . LYS B 1 131 ? 22.922 -0.957 -10.781 1 92.38 131 LYS B CA 1
ATOM 2162 C C . LYS B 1 131 ? 22.328 -0.009 -11.82 1 92.38 131 LYS B C 1
ATOM 2164 O O . LYS B 1 131 ? 21.844 1.07 -11.477 1 92.38 131 LYS B O 1
ATOM 2169 N N . ASP B 1 132 ? 22.328 -0.433 -13.008 1 93.5 132 ASP B N 1
ATOM 2170 C CA . ASP B 1 132 ? 21.922 0.428 -14.117 1 93.5 132 ASP B CA 1
ATOM 2171 C C . ASP B 1 132 ? 20.422 0.73 -14.062 1 93.5 132 ASP B C 1
ATOM 2173 O O . ASP B 1 132 ? 19.953 1.684 -14.688 1 93.5 132 ASP B O 1
ATOM 2177 N N . THR B 1 133 ? 19.703 -0.032 -13.297 1 92.5 133 THR B N 1
ATOM 2178 C CA . THR B 1 133 ? 18.266 0.158 -13.227 1 92.5 133 THR B CA 1
ATOM 2179 C C . THR B 1 133 ? 17.828 0.508 -11.805 1 92.5 133 THR B C 1
ATOM 2181 O O . THR B 1 133 ? 16.641 0.467 -11.484 1 92.5 133 THR B O 1
ATOM 2184 N N . ALA B 1 134 ? 18.766 0.833 -10.969 1 93.38 134 ALA B N 1
ATOM 2185 C CA . ALA B 1 134 ? 18.484 1.126 -9.57 1 93.38 134 ALA B CA 1
ATOM 2186 C C . ALA B 1 134 ? 17.703 2.434 -9.43 1 93.38 134 ALA B C 1
ATOM 2188 O O . ALA B 1 134 ? 17.984 3.406 -10.141 1 93.38 134 ALA B O 1
ATOM 2189 N N . HIS B 1 135 ? 16.734 2.398 -8.508 1 94.75 135 HIS B N 1
ATOM 2190 C CA . HIS B 1 135 ? 16.031 3.625 -8.156 1 94.75 135 HIS B CA 1
ATOM 2191 C C . HIS B 1 135 ? 16.969 4.617 -7.469 1 94.75 135 HIS B C 1
ATOM 2193 O O . HIS B 1 135 ? 17.828 4.223 -6.695 1 94.75 135 HIS B O 1
ATOM 2199 N N . PRO B 1 136 ? 16.75 5.973 -7.691 1 92.81 136 PRO B N 1
ATOM 2200 C CA . PRO B 1 136 ? 17.641 6.953 -7.062 1 92.81 136 PRO B CA 1
ATOM 2201 C C . PRO B 1 136 ? 17.672 6.832 -5.543 1 92.81 136 PRO B C 1
ATOM 2203 O O . PRO B 1 136 ? 18.656 7.227 -4.91 1 92.81 136 PRO B O 1
ATOM 2206 N N . GLU B 1 137 ? 16.656 6.254 -4.965 1 93.31 137 GLU B N 1
ATOM 2207 C CA . GLU B 1 137 ? 16.594 6.121 -3.514 1 93.31 137 GLU B CA 1
ATOM 2208 C C . GLU B 1 137 ? 17.016 4.719 -3.074 1 93.31 137 GLU B C 1
ATOM 2210 O O . GLU B 1 137 ? 16.734 4.312 -1.943 1 93.31 137 GLU B O 1
ATOM 2215 N N . ASP B 1 138 ? 17.5 3.959 -4.062 1 92.5 138 ASP B N 1
ATOM 2216 C CA . ASP B 1 138 ? 18.062 2.66 -3.703 1 92.5 138 ASP B CA 1
ATOM 2217 C C . ASP B 1 138 ? 19.281 2.82 -2.799 1 92.5 138 ASP B C 1
ATOM 2219 O O . ASP B 1 138 ? 20.203 3.584 -3.111 1 92.5 138 ASP B O 1
ATOM 2223 N N . LEU B 1 139 ? 19.359 2.061 -1.709 1 90.69 139 LEU B N 1
ATOM 2224 C CA . LEU B 1 139 ? 20.438 2.209 -0.73 1 90.69 139 LEU B CA 1
ATOM 2225 C C . LEU B 1 139 ? 21.438 1.065 -0.844 1 90.69 139 LEU B C 1
ATOM 2227 O O . LEU B 1 139 ? 22.359 0.964 -0.036 1 90.69 139 LEU B O 1
ATOM 2231 N N . ALA B 1 140 ? 21.172 0.308 -1.816 1 92.31 140 ALA B N 1
ATOM 2232 C CA . ALA B 1 140 ? 22.031 -0.859 -1.979 1 92.31 140 ALA B CA 1
ATOM 2233 C C . ALA B 1 140 ? 23.453 -0.444 -2.359 1 92.31 140 ALA B C 1
ATOM 2235 O O . ALA B 1 140 ? 23.656 0.565 -3.039 1 92.31 140 ALA B O 1
ATOM 2236 N N . THR B 1 141 ? 24.422 -1.212 -1.82 1 91.06 141 THR B N 1
ATOM 2237 C CA . THR B 1 141 ? 25.812 -1.089 -2.262 1 91.06 141 THR B CA 1
ATOM 2238 C C . THR B 1 141 ? 26.094 -2.062 -3.4 1 91.06 141 THR B C 1
ATOM 2240 O O . THR B 1 141 ? 25.938 -3.273 -3.246 1 91.06 141 THR B O 1
ATOM 2243 N N . TYR B 1 142 ? 26.531 -1.464 -4.484 1 91.31 142 TYR B N 1
ATOM 2244 C CA . TYR B 1 142 ? 26.781 -2.273 -5.668 1 91.31 142 TYR B CA 1
ATOM 2245 C C . TYR B 1 142 ? 28.266 -2.545 -5.836 1 91.31 142 TYR B C 1
ATOM 2247 O O . TYR B 1 142 ? 29.109 -1.735 -5.426 1 91.31 142 TYR B O 1
#

Sequence (284 aa):
MAAANPPIRSTCHCGAIAIIVPRLPEYINVCQCTICRRYGAAWGYYHPDEVKIETKPGAITKQYIWGDRDLSFNFCDNCGCVCYWWPLRPPATDGGEYLMGLNTNNVNPEALKYVDRKFEYSVLKSPVRSKDTAHPEDLATYMAAANPPIRSTCHCGAIAIIVPRLPEYINVCQCTICRRYGAAWGYYHPDEVKIETKPGAITKQYIWGDRDLSFNFCDNCGCVCYWWPLRPPATDGGEYLMGLNTNNVNPEALKYVDRKFEYSVLKSPVRSKDTAHPEDLATY

Nearest PDB structures (foldseek):
  3fac-assembly6_F  TM=7.808E-01  e=1.272E-06  Cereibacter sphaeroides 2.4.1
  5yiz-assembly9_Y  TM=4.022E-01  e=7.846E-01  Mus musculus
  9gao-assembly1_C  TM=3.909E-01  e=7.004E-01  Homo sapiens
  9djx-assembly1_A  TM=4.447E-01  e=1.464E+00  Homo sapiens
  5fqd-assembly2_E  TM=3.945E-01  e=1.042E+00  Homo sapiens

Organism: NCBI:txid1442368

Radius of gyration: 19.1 Å; Cα contacts (8 Å, |Δi|>4): 642; chains: 2; bounding box: 51×67×38 Å

Foldseek 3Di:
DPPQPPWFWFADDVRFKIKTARDDAQAWEQEDFPVSVVLSFTWGKDAPVRMDMDGDVPWDWDWDAAFVRQKTFIATPPPGRTAWIAGPDDPDPVPDDRIIIGGCVRTDVVRCVPHHYDYHCVQQADPPDDPVRGDPNRNHDD/DPPQPPWFWFADDVRFKIKTARDDAQAWEQEDFDVSVVLSFTWGKDAPVRMDMDGDVPWDWDWDAAFVRQKTFIATPPPGRTAWIAGPDDPDPVPPDRIIIGGCVRTDVVRCVPHHYDYHCVQQADPPDDPVRGDPNRNHDD

pLDDT: mean 93.2, std 10.74, range [42.72, 99.0]